Protein AF-A0A3C1FV96-F1 (afdb_monomer)

Solvent-accessible surface area (backbone atoms only — not comparable to full-atom values): 21318 Å² total; per-residue (Å²): 116,29,39,82,74,49,72,44,76,37,96,85,83,39,36,34,38,35,31,31,34,53,85,66,51,49,36,37,42,39,44,54,96,55,31,41,39,32,34,44,64,86,67,92,83,63,83,47,64,64,42,74,44,63,52,54,68,60,48,49,55,48,20,53,50,37,38,70,73,44,73,74,76,80,59,66,88,84,58,72,50,62,52,61,40,19,50,49,31,49,49,46,74,25,62,46,73,65,50,45,40,52,52,53,50,48,52,50,54,50,58,67,63,42,80,80,54,65,75,67,60,55,53,55,53,49,51,51,52,48,52,52,62,73,65,54,74,79,76,75,89,66,91,80,90,79,86,87,80,90,76,74,81,79,62,70,67,62,58,61,55,54,54,56,52,52,53,54,51,52,52,51,53,52,51,51,51,51,51,52,51,50,50,52,51,52,56,57,51,57,62,65,71,76,76,76,89,81,90,82,83,91,82,84,81,86,83,81,85,87,79,88,83,84,90,86,79,92,79,84,82,82,88,87,84,85,91,80,89,85,83,88,88,81,91,84,90,82,88,86,89,80,88,86,84,93,74,89,77,76,91,70,87,78,81,75,91,67,96,62,61,34,25,26,36,31,59,51,73,28,79,46,62,69,60,23,50,52,53,25,51,54,40,38,75,75,71,41,64,43,42,72,46,71,52,61,92,85,55,98,62,68,40,24,30,23,31,36,58,79,24,80,42,69,70,58,40,50,53,52,42,54,54,46,28,71,72,69,72,45,72,67,43,84,38,74,45,75,79,79,127

Structure (mmCIF, N/CA/C/O backbone):
data_AF-A0A3C1FV96-F1
#
_entry.id   AF-A0A3C1FV96-F1
#
loop_
_atom_site.group_PDB
_atom_site.id
_atom_site.type_symbol
_atom_site.label_atom_id
_atom_site.label_alt_id
_atom_site.label_comp_id
_atom_site.label_asym_id
_atom_site.label_entity_id
_atom_site.label_seq_id
_atom_site.pdbx_PDB_ins_code
_atom_site.Cartn_x
_atom_site.Cartn_y
_atom_site.Cartn_z
_atom_site.occupancy
_atom_site.B_iso_or_equiv
_atom_site.auth_seq_id
_atom_site.auth_comp_id
_atom_site.auth_asym_id
_atom_site.auth_atom_id
_atom_site.pdbx_PDB_model_num
ATOM 1 N N . MET A 1 1 ? 3.580 -11.308 -20.851 1.00 84.62 1 MET A N 1
ATOM 2 C CA . MET A 1 1 ? 4.545 -11.039 -19.771 1.00 84.62 1 MET A CA 1
ATOM 3 C C . MET A 1 1 ? 4.498 -9.562 -19.440 1.00 84.62 1 MET A C 1
ATOM 5 O O . MET A 1 1 ? 4.472 -8.740 -20.360 1.00 84.62 1 MET A O 1
ATOM 9 N N . SER A 1 2 ? 4.446 -9.248 -18.145 1.00 95.12 2 SER A N 1
ATOM 10 C CA . SER A 1 2 ? 4.412 -7.881 -17.644 1.00 95.12 2 SER A CA 1
ATOM 11 C C . SER A 1 2 ? 5.650 -7.132 -18.138 1.00 95.12 2 SER A C 1
ATOM 13 O O . SER A 1 2 ? 6.756 -7.665 -18.132 1.00 95.12 2 SER A O 1
ATOM 15 N N . LYS A 1 3 ? 5.470 -5.900 -18.618 1.00 97.38 3 LYS A N 1
ATOM 16 C CA . LYS A 1 3 ? 6.534 -5.117 -19.259 1.00 97.38 3 LYS A CA 1
ATOM 17 C C . LYS A 1 3 ? 6.698 -3.763 -18.594 1.00 97.38 3 LYS A C 1
ATOM 19 O O . LYS A 1 3 ? 5.730 -3.015 -18.438 1.00 97.38 3 LYS A O 1
ATOM 24 N N . LEU A 1 4 ? 7.935 -3.406 -18.260 1.00 97.50 4 LEU A N 1
ATOM 25 C CA . LEU A 1 4 ? 8.262 -2.062 -17.802 1.00 97.50 4 LEU A CA 1
ATOM 26 C C . LEU A 1 4 ? 8.062 -1.068 -18.956 1.00 97.50 4 LEU A C 1
ATOM 28 O O . LEU A 1 4 ? 8.648 -1.211 -20.025 1.00 97.50 4 LEU A O 1
ATOM 32 N N . ILE A 1 5 ? 7.211 -0.063 -18.746 1.00 97.12 5 ILE A N 1
ATOM 33 C CA . ILE A 1 5 ? 6.917 0.977 -19.743 1.00 97.12 5 ILE A CA 1
ATOM 34 C C . ILE A 1 5 ? 7.858 2.162 -19.573 1.00 97.12 5 ILE A C 1
ATOM 36 O O . ILE A 1 5 ? 8.368 2.702 -20.548 1.00 97.12 5 ILE A O 1
ATOM 40 N N . LYS A 1 6 ? 8.035 2.611 -18.330 1.00 97.06 6 LYS A N 1
ATOM 41 C CA . LYS A 1 6 ? 8.925 3.720 -17.982 1.00 97.06 6 LYS A CA 1
ATOM 42 C C . LYS A 1 6 ? 9.214 3.718 -16.496 1.00 97.06 6 LYS A C 1
ATOM 44 O O . LYS A 1 6 ? 8.370 3.303 -15.699 1.00 97.06 6 LYS A O 1
ATOM 49 N N . PHE A 1 7 ? 10.343 4.290 -16.123 1.00 97.75 7 PHE A N 1
ATOM 50 C CA . PHE A 1 7 ? 10.679 4.557 -14.737 1.00 97.75 7 PHE A CA 1
ATOM 51 C C . PHE A 1 7 ? 11.287 5.955 -14.600 1.00 97.75 7 PHE A C 1
ATOM 53 O O . PHE A 1 7 ? 11.603 6.622 -15.583 1.00 97.75 7 PHE A O 1
ATOM 60 N N . LEU A 1 8 ? 11.344 6.432 -13.368 1.00 96.81 8 LEU A N 1
ATOM 61 C CA . LEU A 1 8 ? 12.068 7.619 -12.955 1.00 96.81 8 LEU A CA 1
ATOM 62 C C . LEU A 1 8 ? 12.761 7.230 -11.662 1.00 96.81 8 LEU A C 1
ATOM 64 O O . LEU A 1 8 ? 12.085 6.850 -10.706 1.00 96.81 8 LEU A O 1
ATOM 68 N N . ASP A 1 9 ? 14.078 7.312 -11.663 1.00 95.56 9 ASP A N 1
ATOM 69 C CA . ASP A 1 9 ? 14.908 6.960 -10.527 1.00 95.56 9 ASP A CA 1
ATOM 70 C C . ASP A 1 9 ? 15.891 8.097 -10.271 1.00 95.56 9 ASP A C 1
ATOM 72 O O . ASP A 1 9 ? 16.996 8.135 -10.798 1.00 95.56 9 ASP A O 1
ATOM 76 N N . ASP A 1 10 ? 15.406 9.111 -9.563 1.00 93.19 10 ASP A N 1
ATOM 77 C CA . ASP A 1 10 ? 16.119 10.365 -9.366 1.00 93.19 10 ASP A CA 1
ATOM 78 C C . ASP A 1 10 ? 15.971 10.771 -7.899 1.00 93.19 10 ASP A C 1
ATOM 80 O O . ASP A 1 10 ? 14.862 10.889 -7.372 1.00 93.19 10 ASP A O 1
ATOM 84 N N . THR A 1 11 ? 17.096 11.004 -7.227 1.00 88.38 11 THR A N 1
ATOM 85 C CA . THR A 1 11 ? 17.130 11.352 -5.798 1.00 88.38 11 THR A CA 1
ATOM 86 C C . THR A 1 11 ? 16.428 12.679 -5.484 1.00 88.38 11 THR A C 1
ATOM 88 O O . THR A 1 11 ? 15.958 12.882 -4.362 1.00 88.38 11 THR A O 1
ATOM 91 N N . ARG A 1 12 ? 16.304 13.582 -6.466 1.00 87.62 12 ARG A N 1
ATOM 92 C CA . ARG A 1 12 ? 15.611 14.874 -6.350 1.00 87.62 12 ARG A CA 1
ATOM 93 C C . ARG A 1 12 ? 14.146 14.779 -6.767 1.00 87.62 12 ARG A C 1
ATOM 95 O O . ARG A 1 12 ? 13.291 15.359 -6.101 1.00 87.62 12 ARG A O 1
ATOM 102 N N . LYS A 1 13 ? 13.842 14.072 -7.863 1.00 87.00 13 LYS A N 1
ATOM 103 C CA . LYS A 1 13 ? 12.478 13.990 -8.436 1.00 87.00 13 LYS A CA 1
ATOM 104 C C . LYS A 1 13 ? 11.648 12.815 -7.903 1.00 87.00 13 LYS A C 1
ATOM 106 O O . LYS A 1 13 ? 10.450 12.738 -8.188 1.00 87.00 13 LYS A O 1
ATOM 111 N N . GLY A 1 14 ? 12.259 11.939 -7.111 1.00 91.25 14 GLY A N 1
ATOM 112 C CA . GLY A 1 14 ? 11.647 10.754 -6.525 1.00 91.25 14 GLY A CA 1
ATOM 113 C C . GLY A 1 14 ? 11.728 9.525 -7.428 1.00 91.25 14 GLY A C 1
ATOM 114 O O . GLY A 1 14 ? 12.213 9.571 -8.558 1.00 91.25 14 GLY A O 1
ATOM 115 N N . HIS A 1 15 ? 11.201 8.418 -6.913 1.00 96.38 15 HIS A N 1
ATOM 116 C CA . HIS A 1 15 ? 11.356 7.096 -7.508 1.00 96.38 15 HIS A CA 1
ATOM 117 C C . HIS A 1 15 ? 9.986 6.543 -7.920 1.00 96.38 15 HIS A C 1
ATOM 119 O O . HIS A 1 15 ? 9.064 6.444 -7.104 1.00 96.38 15 HIS A O 1
ATOM 125 N N . ARG A 1 16 ? 9.808 6.190 -9.194 1.00 96.69 16 ARG A N 1
ATOM 126 C CA . ARG A 1 16 ? 8.568 5.577 -9.691 1.00 96.69 16 ARG A CA 1
ATOM 127 C C . ARG A 1 16 ? 8.805 4.669 -10.885 1.00 96.69 16 ARG A C 1
ATOM 129 O O . ARG A 1 16 ? 9.630 4.967 -11.738 1.00 96.69 16 ARG A O 1
ATOM 136 N N . ALA A 1 17 ? 7.977 3.644 -11.016 1.00 97.75 17 ALA A N 1
ATOM 137 C CA . ALA A 1 17 ? 7.917 2.780 -12.187 1.00 97.75 17 ALA A CA 1
ATOM 138 C C . ALA A 1 17 ? 6.473 2.665 -12.688 1.00 97.75 17 ALA A C 1
ATOM 140 O O . ALA A 1 17 ? 5.512 2.748 -11.923 1.00 97.75 17 ALA A O 1
ATOM 141 N N . THR A 1 18 ? 6.313 2.533 -14.001 1.00 97.12 18 THR A N 1
ATOM 142 C CA . THR A 1 18 ? 5.046 2.210 -14.661 1.00 97.12 18 THR A CA 1
ATOM 143 C C . THR A 1 18 ? 5.236 0.916 -15.429 1.00 97.12 18 THR A C 1
ATOM 145 O O . THR A 1 18 ? 6.064 0.855 -16.335 1.00 97.12 18 THR A O 1
ATOM 148 N N . ILE A 1 19 ? 4.452 -0.092 -15.081 1.00 97.25 19 ILE A N 1
ATOM 149 C CA . ILE A 1 19 ? 4.493 -1.434 -15.656 1.00 97.25 19 ILE A CA 1
ATOM 150 C C . ILE A 1 19 ? 3.154 -1.676 -16.350 1.00 97.25 19 ILE A C 1
ATOM 152 O O . ILE A 1 19 ? 2.112 -1.237 -15.868 1.00 97.25 19 ILE A O 1
ATOM 156 N N . ARG A 1 20 ? 3.168 -2.335 -17.504 1.00 96.62 20 ARG A N 1
ATOM 157 C CA . ARG A 1 20 ? 1.970 -2.867 -18.153 1.00 96.62 20 ARG A CA 1
ATOM 158 C C . ARG A 1 20 ? 1.882 -4.346 -17.809 1.00 96.62 20 ARG A C 1
ATOM 160 O O . ARG A 1 20 ? 2.802 -5.084 -18.141 1.00 96.62 20 ARG A O 1
ATOM 167 N N . MET A 1 21 ? 0.810 -4.737 -17.132 1.00 95.19 21 MET A N 1
ATOM 168 C CA . MET A 1 21 ? 0.536 -6.127 -16.768 1.00 95.19 21 MET A CA 1
ATOM 169 C C . MET A 1 21 ? 0.147 -6.954 -18.005 1.00 95.19 21 MET A C 1
ATOM 171 O O . MET A 1 21 ? -0.153 -6.389 -19.061 1.00 95.19 21 MET A O 1
ATOM 175 N N . ASP A 1 22 ? 0.088 -8.280 -17.867 1.00 93.31 22 ASP A N 1
ATOM 176 C CA . ASP A 1 22 ? -0.286 -9.208 -18.951 1.00 93.31 22 ASP A CA 1
ATOM 177 C C . ASP A 1 22 ? -1.650 -8.921 -19.574 1.00 93.31 22 ASP A C 1
ATOM 179 O O . ASP A 1 22 ? -1.824 -9.027 -20.785 1.00 93.31 22 ASP A O 1
ATOM 183 N N . ASN A 1 23 ? -2.611 -8.498 -18.756 1.00 90.06 23 ASN A N 1
ATOM 184 C CA . ASN A 1 23 ? -3.951 -8.129 -19.203 1.00 90.06 23 ASN A CA 1
ATOM 185 C C . ASN A 1 23 ? -4.020 -6.726 -19.848 1.00 90.06 23 ASN A C 1
ATOM 187 O O . ASN A 1 23 ? -5.110 -6.222 -20.105 1.00 90.06 23 ASN A O 1
ATOM 191 N N . GLY A 1 24 ? -2.878 -6.064 -20.060 1.00 92.38 24 GLY A N 1
ATOM 192 C CA . GLY A 1 24 ? -2.784 -4.710 -20.602 1.00 92.38 24 GLY A CA 1
ATOM 193 C C . GLY A 1 24 ? -3.013 -3.593 -19.578 1.00 92.38 24 GLY A C 1
ATOM 194 O O . GLY A 1 24 ? -2.747 -2.426 -19.893 1.00 92.38 24 GLY A O 1
ATOM 195 N N . ASP A 1 25 ? -3.440 -3.917 -18.353 1.00 91.50 25 ASP A N 1
ATOM 196 C CA . ASP A 1 25 ? -3.695 -2.911 -17.328 1.00 91.50 25 ASP A CA 1
ATOM 197 C C . ASP A 1 25 ? -2.380 -2.283 -16.833 1.00 91.50 25 ASP A C 1
ATOM 199 O O . ASP A 1 25 ? -1.378 -2.970 -16.615 1.00 91.50 25 ASP A O 1
ATOM 203 N N . PRO A 1 26 ? -2.360 -0.965 -16.594 1.00 93.69 26 PRO A N 1
ATOM 204 C CA . PRO A 1 26 ? -1.194 -0.304 -16.036 1.00 93.69 26 PRO A CA 1
ATOM 205 C C . PRO A 1 26 ? -1.108 -0.472 -14.509 1.00 93.69 26 PRO A C 1
ATOM 207 O O . PRO A 1 26 ? -2.094 -0.315 -13.779 1.00 93.69 26 PRO A O 1
ATOM 210 N N . CYS A 1 27 ? 0.110 -0.712 -14.034 1.00 95.31 27 CYS A N 1
ATOM 211 C CA . CYS A 1 27 ? 0.520 -0.767 -12.638 1.00 95.31 27 CYS A CA 1
ATOM 212 C C . CYS A 1 27 ? 1.541 0.344 -12.364 1.00 95.31 27 CYS A C 1
ATOM 214 O O . CYS A 1 27 ? 2.519 0.493 -13.101 1.00 95.31 27 CYS A O 1
ATOM 216 N N . TRP A 1 28 ? 1.331 1.136 -11.313 1.00 95.44 28 TRP A N 1
ATOM 217 C CA . TRP A 1 28 ? 2.299 2.150 -10.882 1.00 95.44 28 TRP A CA 1
ATOM 218 C C . TRP A 1 28 ? 2.900 1.772 -9.553 1.00 95.44 28 TRP A C 1
ATOM 220 O O . TRP A 1 28 ? 2.163 1.517 -8.604 1.00 95.44 28 TRP A O 1
ATOM 230 N N . ILE A 1 29 ? 4.219 1.871 -9.478 1.00 97.00 29 ILE A N 1
ATOM 231 C CA . ILE A 1 29 ? 4.988 1.788 -8.244 1.00 97.00 29 ILE A CA 1
ATOM 232 C C . ILE A 1 29 ? 5.511 3.190 -7.964 1.00 97.00 29 ILE A C 1
ATOM 234 O O . ILE A 1 29 ? 6.099 3.827 -8.839 1.00 97.00 29 ILE A O 1
ATOM 238 N N . LEU A 1 30 ? 5.266 3.693 -6.761 1.00 96.00 30 LEU A N 1
ATOM 239 C CA . LEU A 1 30 ? 5.760 4.984 -6.303 1.00 96.00 30 LEU A CA 1
ATOM 240 C C . LEU A 1 30 ? 6.467 4.786 -4.970 1.00 96.00 30 LEU A C 1
ATOM 242 O O . LEU A 1 30 ? 5.823 4.401 -3.996 1.00 96.00 30 LEU A O 1
ATOM 246 N N . VAL A 1 31 ? 7.759 5.095 -4.939 1.00 96.19 31 VAL A N 1
ATOM 247 C CA . VAL A 1 31 ? 8.578 5.103 -3.730 1.00 96.19 31 VAL A CA 1
ATOM 248 C C . VAL A 1 31 ? 8.852 6.563 -3.378 1.00 96.19 31 VAL A C 1
ATOM 250 O O . VAL A 1 31 ? 9.483 7.315 -4.122 1.00 96.19 31 VAL A O 1
ATOM 253 N N . SER A 1 32 ? 8.297 6.982 -2.251 1.00 92.12 32 SER A N 1
ATOM 254 C CA . SER A 1 32 ? 8.504 8.301 -1.659 1.00 92.12 32 SER A CA 1
ATOM 255 C C . SER A 1 32 ? 9.462 8.197 -0.474 1.00 92.12 32 SER A C 1
ATOM 257 O O . SER A 1 32 ? 9.816 7.101 -0.048 1.00 92.12 32 SER A O 1
ATOM 259 N N . ARG A 1 33 ? 9.840 9.341 0.105 1.00 89.94 33 ARG A N 1
ATOM 260 C CA . ARG A 1 33 ? 10.694 9.372 1.304 1.00 89.94 33 ARG A CA 1
ATOM 261 C C . ARG A 1 33 ? 10.069 8.678 2.513 1.00 89.94 33 ARG A C 1
ATOM 263 O O . ARG A 1 33 ? 10.802 8.246 3.384 1.00 89.94 33 ARG A O 1
ATOM 270 N N . THR A 1 34 ? 8.741 8.611 2.580 1.00 89.75 34 THR A N 1
ATOM 271 C CA . THR A 1 34 ? 8.006 8.142 3.764 1.00 89.75 34 THR A CA 1
ATOM 272 C C . THR A 1 34 ? 7.122 6.938 3.494 1.00 89.75 34 THR A C 1
ATOM 274 O O . THR A 1 34 ? 6.464 6.459 4.402 1.00 89.75 34 THR A O 1
ATOM 277 N N . SER A 1 35 ? 7.012 6.479 2.251 1.00 93.25 35 SER A N 1
ATOM 278 C CA . SER A 1 35 ? 6.100 5.387 1.916 1.00 93.25 35 SER A CA 1
ATOM 279 C C . SER A 1 35 ? 6.369 4.817 0.538 1.00 93.25 35 SER A C 1
ATOM 281 O O . SER A 1 35 ? 6.834 5.524 -0.363 1.00 93.25 35 SER A O 1
ATOM 283 N N . ILE A 1 36 ? 5.973 3.567 0.353 1.00 96.00 36 ILE A N 1
ATOM 284 C CA . ILE A 1 36 ? 5.797 2.954 -0.956 1.00 96.00 36 ILE A CA 1
ATOM 285 C C . ILE A 1 36 ? 4.306 2.758 -1.225 1.00 96.00 36 ILE A C 1
ATOM 287 O O . ILE A 1 36 ? 3.531 2.411 -0.336 1.00 96.00 36 ILE A O 1
ATOM 291 N N . SER A 1 37 ? 3.882 2.976 -2.468 1.00 95.62 37 SER A N 1
ATOM 292 C CA . SER A 1 37 ? 2.526 2.639 -2.891 1.00 95.62 37 SER A CA 1
ATOM 293 C C . SER A 1 37 ? 2.511 2.014 -4.273 1.00 95.62 37 SER A C 1
ATOM 295 O O . SER A 1 37 ? 3.206 2.476 -5.180 1.00 95.62 37 SER A O 1
ATOM 297 N N . ILE A 1 38 ? 1.663 1.003 -4.431 1.00 96.06 38 ILE A N 1
ATOM 298 C CA . ILE A 1 38 ? 1.405 0.323 -5.694 1.00 96.06 38 ILE A CA 1
ATOM 299 C C . ILE A 1 38 ? -0.078 0.469 -6.018 1.00 96.06 38 ILE A C 1
ATOM 301 O O . ILE A 1 38 ? -0.948 0.259 -5.168 1.00 96.06 38 ILE A O 1
ATOM 305 N N . LYS A 1 39 ? -0.383 0.919 -7.235 1.00 94.62 39 LYS A N 1
ATOM 306 C CA . LYS A 1 39 ? -1.735 1.340 -7.630 1.00 94.62 39 LYS A CA 1
ATOM 307 C C . LYS A 1 39 ? -2.144 0.760 -8.979 1.00 94.62 39 LYS A C 1
ATOM 309 O O . LYS A 1 39 ? -1.320 0.694 -9.893 1.00 94.62 39 LYS A O 1
ATOM 314 N N . LYS A 1 40 ? -3.442 0.458 -9.112 1.00 91.31 40 LYS A N 1
ATOM 315 C CA . LYS A 1 40 ? -4.114 0.192 -10.391 1.00 91.31 40 LYS A CA 1
ATOM 316 C C . LYS A 1 40 ? -4.693 1.490 -10.968 1.00 91.31 40 LYS A C 1
ATOM 318 O O . LYS A 1 40 ? -5.348 2.237 -10.254 1.00 91.31 40 LYS A O 1
ATOM 323 N N . SER A 1 41 ? -4.491 1.698 -12.268 1.00 76.38 41 SER A N 1
ATOM 324 C CA . SER A 1 41 ? -4.943 2.827 -13.116 1.00 76.38 41 SER A CA 1
ATOM 325 C C . SER A 1 41 ? -4.670 4.278 -12.631 1.00 76.38 41 SER A C 1
ATOM 327 O O . SER A 1 41 ? -4.621 4.593 -11.446 1.00 76.38 41 SER A O 1
ATOM 329 N N . LYS A 1 42 ? -4.523 5.216 -13.582 1.00 54.69 42 LYS A N 1
ATOM 330 C CA . LYS A 1 42 ? -4.494 6.678 -13.340 1.00 54.69 42 LYS A CA 1
ATOM 331 C C . LYS A 1 42 ? -5.899 7.291 -13.468 1.00 54.69 42 LYS A C 1
ATOM 333 O O . LYS A 1 42 ? -6.077 8.471 -13.167 1.00 54.69 42 LYS A O 1
ATOM 338 N N . VAL A 1 43 ? -6.887 6.517 -13.935 1.00 51.91 43 VAL A N 1
ATOM 339 C CA . VAL A 1 43 ? -8.228 7.023 -14.258 1.00 51.91 43 VAL A CA 1
ATOM 340 C C . VAL A 1 43 ? -8.978 7.436 -12.985 1.00 51.91 43 VAL A C 1
ATOM 342 O O . VAL A 1 43 ? -8.996 6.755 -11.963 1.00 51.91 43 VAL A O 1
ATOM 345 N N . ARG A 1 44 ? -9.546 8.637 -13.059 1.00 45.97 44 ARG A N 1
ATOM 346 C CA . ARG A 1 44 ? -9.611 9.655 -12.005 1.00 45.97 44 ARG A CA 1
ATOM 347 C C . ARG A 1 44 ? -10.759 9.505 -10.992 1.00 45.97 44 ARG A C 1
ATOM 349 O O . ARG A 1 44 ? -11.073 10.494 -10.343 1.00 45.97 44 ARG A O 1
ATOM 356 N N . LEU A 1 45 ? -11.373 8.329 -10.820 1.00 48.12 45 LEU A N 1
ATOM 357 C CA . LEU A 1 45 ? -12.511 8.187 -9.886 1.00 48.12 45 LEU A CA 1
ATOM 358 C C . LEU A 1 45 ? -12.390 7.111 -8.802 1.00 48.12 45 LEU A C 1
ATOM 360 O O . LEU A 1 45 ? -12.995 7.289 -7.752 1.00 48.12 45 LEU A O 1
ATOM 364 N N . PHE A 1 46 ? -11.561 6.074 -8.948 1.00 47.31 46 PHE A N 1
ATOM 365 C CA . PHE A 1 46 ? -11.394 5.077 -7.882 1.00 47.31 46 PHE A CA 1
ATOM 366 C C . PHE A 1 46 ? -9.938 4.610 -7.801 1.00 47.31 46 PHE A C 1
ATOM 368 O O . PHE A 1 46 ? -9.513 3.706 -8.516 1.00 47.31 46 PHE A O 1
ATOM 375 N N . LYS A 1 47 ? -9.155 5.256 -6.920 1.00 54.19 47 LYS A N 1
ATOM 376 C CA . LYS A 1 47 ? -7.785 4.851 -6.558 1.00 54.19 47 LYS A CA 1
ATOM 377 C C . LYS A 1 47 ? -7.828 3.496 -5.845 1.00 54.19 47 LYS A C 1
ATOM 379 O O . LYS A 1 47 ? -7.815 3.448 -4.616 1.00 54.19 47 LYS A O 1
ATOM 384 N N . SER A 1 48 ? -7.839 2.399 -6.590 1.00 78.38 48 SER A N 1
ATOM 385 C CA . SER A 1 48 ? -7.579 1.075 -6.024 1.00 78.38 48 SER A CA 1
ATOM 386 C C . SER A 1 48 ? -6.078 0.982 -5.736 1.00 78.38 48 SER A C 1
ATOM 388 O O . SER A 1 48 ? -5.267 0.623 -6.594 1.00 78.38 48 SER A O 1
ATOM 390 N N . LYS A 1 49 ? -5.685 1.408 -4.527 1.00 91.00 49 LYS A N 1
ATOM 391 C CA . LYS A 1 49 ? -4.361 1.088 -3.988 1.00 91.00 49 LYS A CA 1
ATOM 392 C C . LYS A 1 49 ? -4.323 -0.424 -3.822 1.00 91.00 49 LYS A C 1
ATOM 394 O O . LYS A 1 49 ? -5.159 -0.978 -3.119 1.00 91.00 49 LYS A O 1
ATOM 399 N N . LEU A 1 50 ? -3.392 -1.064 -4.511 1.00 92.38 50 LEU A N 1
ATOM 400 C CA . LEU A 1 50 ? -3.160 -2.497 -4.372 1.00 92.38 50 LEU A CA 1
ATOM 401 C C . LEU A 1 50 ? -2.363 -2.761 -3.103 1.00 92.38 50 LEU A C 1
ATOM 403 O O . LEU A 1 50 ? -2.584 -3.750 -2.421 1.00 92.38 50 LEU A O 1
ATOM 407 N N . TYR A 1 51 ? -1.449 -1.844 -2.798 1.00 94.94 51 TYR A N 1
ATOM 408 C CA . TYR A 1 51 ? -0.544 -1.973 -1.681 1.00 94.94 51 TYR A CA 1
ATOM 409 C C . TYR A 1 51 ? -0.012 -0.595 -1.263 1.00 94.94 51 TYR A C 1
ATOM 411 O O . TYR A 1 51 ? 0.239 0.271 -2.109 1.00 94.94 51 TYR A O 1
ATOM 419 N N . GLU A 1 52 ? 0.128 -0.369 0.039 1.00 95.25 52 GLU A N 1
ATOM 420 C CA . GLU A 1 52 ? 0.711 0.845 0.607 1.00 95.25 52 GLU A CA 1
ATOM 421 C C . GLU A 1 52 ? 1.365 0.516 1.945 1.00 95.25 52 GLU A C 1
ATOM 423 O O . GLU A 1 52 ? 0.710 -0.019 2.834 1.00 95.25 52 GLU A O 1
ATOM 428 N N . GLU A 1 53 ? 2.631 0.893 2.092 1.00 95.56 53 GLU A N 1
ATOM 429 C CA . GLU A 1 53 ? 3.333 0.850 3.371 1.00 95.56 53 GLU A CA 1
ATOM 430 C C . GLU A 1 53 ? 3.951 2.214 3.654 1.00 95.56 53 GLU A C 1
ATOM 432 O O . GLU A 1 53 ? 4.552 2.836 2.778 1.00 95.56 53 GLU A O 1
ATOM 437 N N . LYS A 1 54 ? 3.765 2.676 4.890 1.00 94.75 54 LYS A N 1
ATOM 438 C CA . LYS A 1 54 ? 4.249 3.960 5.407 1.00 94.75 54 LYS A CA 1
ATOM 439 C C . LYS A 1 54 ? 5.494 3.799 6.279 1.00 94.75 54 LYS A C 1
ATOM 441 O O . LYS A 1 54 ? 6.166 4.775 6.584 1.00 94.75 54 LYS A O 1
ATOM 446 N N . ASP A 1 55 ? 5.796 2.583 6.708 1.00 93.75 55 ASP A N 1
ATOM 447 C CA . ASP A 1 55 ? 7.015 2.274 7.435 1.00 93.75 55 ASP A CA 1
ATOM 448 C C . ASP A 1 55 ? 8.173 2.016 6.456 1.00 93.75 55 ASP A C 1
ATOM 450 O O . ASP A 1 55 ? 8.199 1.030 5.708 1.00 93.75 55 ASP A O 1
ATOM 454 N N . ILE A 1 56 ? 9.146 2.928 6.460 1.00 91.94 56 ILE A N 1
ATOM 455 C CA . ILE A 1 56 ? 10.332 2.875 5.597 1.00 91.94 56 ILE A CA 1
ATOM 456 C C . ILE A 1 56 ? 11.185 1.645 5.923 1.00 91.94 56 ILE A C 1
ATOM 458 O O . ILE A 1 56 ? 11.711 1.010 5.010 1.00 91.94 56 ILE A O 1
ATOM 462 N N . TYR A 1 57 ? 11.297 1.275 7.202 1.00 91.81 57 TYR A N 1
ATOM 463 C CA . TYR A 1 57 ? 12.115 0.141 7.625 1.00 91.81 57 TYR A CA 1
ATOM 464 C C . TYR A 1 57 ? 11.512 -1.172 7.129 1.00 91.81 57 TYR A C 1
ATOM 466 O O . TYR A 1 57 ? 12.201 -1.984 6.508 1.00 91.81 57 TYR A O 1
ATOM 474 N N . LYS A 1 58 ? 10.196 -1.347 7.304 1.00 93.62 58 LYS A N 1
ATOM 475 C CA . LYS A 1 58 ? 9.501 -2.517 6.749 1.00 93.62 58 LYS A CA 1
ATOM 476 C C . LYS A 1 58 ? 9.599 -2.566 5.232 1.00 93.62 58 LYS A C 1
ATOM 478 O O . LYS A 1 58 ? 9.802 -3.636 4.674 1.00 93.62 58 LYS A O 1
ATOM 483 N N . THR A 1 59 ? 9.498 -1.412 4.575 1.00 94.88 59 THR A N 1
ATOM 484 C CA . THR A 1 59 ? 9.641 -1.308 3.119 1.00 94.88 59 THR A CA 1
ATOM 485 C C . THR A 1 59 ? 11.027 -1.751 2.655 1.00 94.88 59 THR A C 1
ATOM 487 O O . THR A 1 59 ? 11.130 -2.512 1.696 1.00 94.88 59 THR A O 1
ATOM 490 N N . ALA A 1 60 ? 12.090 -1.317 3.336 1.00 94.75 60 ALA A N 1
ATOM 491 C CA . ALA A 1 60 ? 13.456 -1.724 3.023 1.00 94.75 60 ALA A CA 1
ATOM 492 C C . ALA A 1 60 ? 13.653 -3.235 3.221 1.00 94.75 60 ALA A C 1
ATOM 494 O O . ALA A 1 60 ? 14.157 -3.909 2.325 1.00 94.75 60 ALA A O 1
ATOM 495 N N . LYS A 1 61 ? 13.167 -3.789 4.339 1.00 94.69 61 LYS A N 1
ATOM 496 C CA . LYS A 1 61 ? 13.248 -5.231 4.622 1.00 94.69 61 LYS A CA 1
ATOM 497 C C . LYS A 1 61 ? 12.433 -6.067 3.628 1.00 94.69 61 LYS A C 1
ATOM 499 O O . LYS A 1 61 ? 12.877 -7.123 3.181 1.00 94.69 61 LYS A O 1
ATOM 504 N N . ALA A 1 62 ? 11.262 -5.575 3.222 1.00 95.38 62 ALA A N 1
ATOM 505 C CA . ALA A 1 62 ? 10.460 -6.185 2.167 1.00 95.38 62 ALA A CA 1
ATOM 506 C C . ALA A 1 62 ? 11.181 -6.139 0.815 1.00 95.38 62 ALA A C 1
ATOM 508 O O . ALA A 1 62 ? 11.213 -7.149 0.123 1.00 95.38 62 ALA A O 1
ATOM 509 N N . ALA A 1 63 ? 11.811 -5.018 0.455 1.00 96.56 63 ALA A N 1
ATOM 510 C CA . ALA A 1 63 ? 12.604 -4.919 -0.770 1.00 96.56 63 ALA A CA 1
ATOM 511 C C . ALA A 1 63 ? 13.787 -5.898 -0.776 1.00 96.56 63 ALA A C 1
ATOM 513 O O . ALA A 1 63 ? 14.061 -6.517 -1.802 1.00 96.56 63 ALA A O 1
ATOM 514 N N . GLU A 1 64 ? 14.477 -6.064 0.351 1.00 95.12 64 GLU A N 1
ATOM 515 C CA . GLU A 1 64 ? 15.554 -7.045 0.485 1.00 95.12 64 GLU A CA 1
ATOM 516 C C . GLU A 1 64 ? 15.031 -8.476 0.325 1.00 95.12 64 GLU A C 1
ATOM 518 O O . GLU A 1 64 ? 15.581 -9.255 -0.449 1.00 95.12 64 GLU A O 1
ATOM 523 N N . THR A 1 65 ? 13.911 -8.790 0.975 1.00 94.25 65 THR A N 1
ATOM 524 C CA . THR A 1 65 ? 13.256 -10.099 0.862 1.00 94.25 65 THR A CA 1
ATOM 525 C C . THR A 1 65 ? 12.834 -10.385 -0.581 1.00 94.25 65 THR A C 1
ATOM 527 O O . THR A 1 65 ? 13.124 -11.449 -1.116 1.00 94.25 65 THR A O 1
ATOM 530 N N . LEU A 1 66 ? 12.208 -9.415 -1.254 1.00 96.12 66 LEU A N 1
ATOM 531 C CA . LEU A 1 66 ? 11.817 -9.527 -2.661 1.00 96.12 66 LEU A CA 1
ATOM 532 C C . LEU A 1 66 ? 13.029 -9.712 -3.582 1.00 96.12 66 LEU A C 1
ATOM 534 O O . LEU A 1 66 ? 12.954 -10.494 -4.523 1.00 96.12 66 LEU A O 1
ATOM 538 N N . ARG A 1 67 ? 14.154 -9.043 -3.299 1.00 95.75 67 ARG A N 1
ATOM 539 C CA . ARG A 1 67 ? 15.408 -9.219 -4.049 1.00 95.75 67 ARG A CA 1
ATOM 540 C C . ARG A 1 67 ? 15.934 -10.651 -3.958 1.00 95.75 67 ARG A C 1
ATOM 542 O O . ARG A 1 67 ? 16.473 -11.157 -4.931 1.00 95.75 67 ARG A O 1
ATOM 549 N N . LEU A 1 68 ? 15.801 -11.281 -2.792 1.00 93.69 68 LEU A N 1
ATOM 550 C CA . LEU A 1 68 ? 16.228 -12.665 -2.575 1.00 93.69 68 LEU A CA 1
ATOM 551 C C . LEU A 1 68 ? 15.262 -13.673 -3.208 1.00 93.69 68 LEU A C 1
ATOM 553 O O . LEU A 1 68 ? 15.702 -14.722 -3.665 1.00 93.69 68 LEU A O 1
ATOM 557 N N . LEU A 1 69 ? 13.964 -13.354 -3.255 1.00 93.00 69 LEU A N 1
ATOM 558 C CA . LEU A 1 69 ? 12.953 -14.204 -3.891 1.00 93.00 69 LEU A CA 1
ATOM 559 C C . LEU A 1 69 ? 13.038 -14.196 -5.420 1.00 93.00 69 LEU A C 1
ATOM 561 O O . LEU A 1 69 ? 12.773 -15.218 -6.044 1.00 93.00 69 LEU A O 1
ATOM 565 N N . TYR A 1 70 ? 13.417 -13.066 -6.016 1.00 95.06 70 TYR A N 1
ATOM 566 C CA . TYR A 1 70 ? 13.506 -12.898 -7.465 1.00 95.06 70 TYR A CA 1
ATOM 567 C C . TYR A 1 70 ? 14.946 -12.613 -7.885 1.00 95.06 70 TYR A C 1
ATOM 569 O O . TYR A 1 70 ? 15.329 -11.455 -8.070 1.00 95.06 70 TYR A O 1
ATOM 577 N N . LEU A 1 71 ? 15.729 -13.687 -8.025 1.00 94.12 71 LEU A N 1
ATOM 578 C CA . LEU A 1 71 ? 17.131 -13.625 -8.455 1.00 94.12 71 LEU A CA 1
ATOM 579 C C . LEU A 1 71 ? 17.274 -13.159 -9.909 1.00 94.12 71 LEU A C 1
ATOM 581 O O . LEU A 1 71 ? 18.214 -12.435 -10.228 1.00 94.12 71 LEU A O 1
ATOM 585 N N . ASP A 1 72 ? 16.321 -13.535 -10.763 1.00 95.94 72 ASP A N 1
ATOM 586 C CA . ASP A 1 72 ? 16.277 -13.091 -12.153 1.00 95.94 72 ASP A CA 1
ATOM 587 C C . ASP A 1 72 ? 15.861 -11.621 -12.213 1.00 95.94 72 ASP A C 1
ATOM 589 O O . ASP A 1 72 ? 14.715 -11.269 -11.904 1.00 95.94 72 ASP A O 1
ATOM 593 N N . ASP A 1 73 ? 16.801 -10.761 -12.603 1.00 96.31 73 ASP A N 1
ATOM 594 C CA . ASP A 1 73 ? 16.602 -9.319 -12.706 1.00 96.31 73 ASP A CA 1
ATOM 595 C C . ASP A 1 73 ? 16.016 -8.939 -14.073 1.00 96.31 73 ASP A C 1
ATOM 597 O O . ASP A 1 73 ? 16.705 -8.911 -15.092 1.00 96.31 73 ASP A O 1
ATOM 601 N N . LEU A 1 74 ? 14.719 -8.632 -14.090 1.00 97.06 74 LEU A N 1
ATOM 602 C CA . LEU A 1 74 ? 13.987 -8.144 -15.261 1.00 97.06 74 LEU A CA 1
ATOM 603 C C . LEU A 1 74 ? 14.016 -6.611 -15.376 1.00 97.06 74 LEU A C 1
ATOM 605 O O . LEU A 1 74 ? 13.352 -6.038 -16.247 1.00 97.06 74 LEU A O 1
ATOM 609 N N . THR A 1 75 ? 14.721 -5.924 -14.474 1.00 97.69 75 THR A N 1
ATOM 610 C CA . THR A 1 75 ? 14.784 -4.461 -14.450 1.00 97.69 75 THR A CA 1
ATOM 611 C C . THR A 1 75 ? 15.998 -3.927 -15.218 1.00 97.69 75 THR A C 1
ATOM 613 O O . THR A 1 75 ? 17.018 -4.601 -15.336 1.00 97.69 75 THR A O 1
ATOM 616 N N . PRO A 1 76 ? 15.905 -2.709 -15.778 1.00 97.44 76 PRO A N 1
ATOM 617 C CA . PRO A 1 76 ? 17.017 -2.084 -16.486 1.00 97.44 76 PRO A CA 1
ATOM 618 C C . PRO A 1 76 ? 18.179 -1.742 -15.538 1.00 97.44 76 PRO A C 1
ATOM 620 O O . PRO A 1 76 ? 17.959 -1.367 -14.382 1.00 97.44 76 PRO A O 1
ATOM 623 N N . ALA A 1 77 ? 19.415 -1.817 -16.040 1.00 96.50 77 ALA A N 1
ATOM 624 C CA . ALA A 1 77 ? 20.631 -1.556 -15.262 1.00 96.50 77 ALA A CA 1
ATOM 625 C C . ALA A 1 77 ? 20.715 -0.110 -14.740 1.00 96.50 77 ALA A C 1
ATOM 627 O O . ALA A 1 77 ? 21.370 0.157 -13.734 1.00 96.50 77 ALA A O 1
ATOM 628 N N . GLU A 1 78 ? 20.023 0.827 -15.390 1.00 97.06 78 GLU A N 1
ATOM 629 C CA . GLU A 1 78 ? 19.973 2.233 -15.000 1.00 97.06 78 GLU A CA 1
ATOM 630 C C . GLU A 1 78 ? 19.099 2.488 -13.755 1.00 97.06 78 GLU A C 1
ATOM 632 O O . GLU A 1 78 ? 19.144 3.585 -13.200 1.00 97.06 78 GLU A O 1
ATOM 637 N N . MET A 1 79 ? 18.312 1.506 -13.292 1.00 97.75 79 MET A N 1
ATOM 638 C CA . MET A 1 79 ? 17.528 1.604 -12.055 1.00 97.75 79 MET A CA 1
ATOM 639 C C . MET A 1 79 ? 18.424 1.348 -10.831 1.00 97.75 79 MET A C 1
ATOM 641 O O . MET A 1 79 ? 18.761 0.209 -10.517 1.00 97.75 79 MET A O 1
ATOM 645 N N . GLN A 1 80 ? 18.804 2.421 -10.136 1.00 96.25 80 GLN A N 1
ATOM 646 C CA . GLN A 1 80 ? 19.756 2.432 -9.020 1.00 96.25 80 GLN A CA 1
ATOM 647 C C . GLN A 1 80 ? 19.103 2.271 -7.643 1.00 96.25 80 GLN A C 1
ATOM 649 O O . GLN A 1 80 ? 19.726 1.758 -6.717 1.00 96.25 80 GLN A O 1
ATOM 654 N N . SER A 1 81 ? 17.861 2.726 -7.466 1.00 96.50 81 SER A N 1
ATOM 655 C CA . SER A 1 81 ? 17.160 2.656 -6.187 1.00 96.50 81 SER A CA 1
ATOM 656 C C . SER A 1 81 ? 16.866 1.197 -5.842 1.00 96.50 81 SER A C 1
ATOM 658 O O . SER A 1 81 ? 16.025 0.583 -6.503 1.00 96.50 81 SER A O 1
ATOM 660 N N . PRO A 1 82 ? 17.478 0.631 -4.784 1.00 96.56 82 PRO A N 1
ATOM 661 C CA . PRO A 1 82 ? 17.335 -0.790 -4.475 1.00 96.56 82 PRO A CA 1
ATOM 662 C C . PRO A 1 82 ? 15.886 -1.143 -4.135 1.00 96.56 82 PRO A C 1
ATOM 664 O O . PRO A 1 82 ? 15.380 -2.181 -4.548 1.00 96.56 82 PRO A O 1
ATOM 667 N N . VAL A 1 83 ? 15.180 -0.239 -3.449 1.00 97.00 83 VAL A N 1
ATOM 668 C CA . VAL A 1 83 ? 13.762 -0.419 -3.122 1.00 97.00 83 VAL A CA 1
ATOM 669 C C . VAL A 1 83 ? 12.916 -0.417 -4.390 1.00 97.00 83 VAL A C 1
ATOM 671 O O . VAL A 1 83 ? 12.130 -1.338 -4.600 1.00 97.00 83 VAL A O 1
ATOM 674 N N . LEU A 1 84 ? 13.073 0.586 -5.263 1.00 97.62 84 LEU A N 1
ATOM 675 C CA . LEU A 1 84 ? 12.301 0.626 -6.505 1.00 97.62 84 LEU A CA 1
ATOM 676 C C . LEU A 1 84 ? 12.600 -0.601 -7.372 1.00 97.62 84 LEU A C 1
ATOM 678 O O . LEU A 1 84 ? 11.666 -1.188 -7.918 1.00 97.62 84 LEU A O 1
ATOM 682 N N . LYS A 1 85 ? 13.873 -0.997 -7.453 1.00 98.06 85 LYS A N 1
ATOM 683 C CA . LYS A 1 85 ? 14.354 -2.128 -8.240 1.00 98.06 85 LYS A CA 1
ATOM 684 C C . LYS A 1 85 ? 13.735 -3.442 -7.786 1.00 98.06 85 LYS A C 1
ATOM 686 O O . LYS A 1 85 ? 13.065 -4.088 -8.585 1.00 98.06 85 LYS A O 1
ATOM 691 N N . SER A 1 86 ? 13.837 -3.782 -6.501 1.00 98.12 86 SER A N 1
ATOM 692 C CA . SER A 1 86 ? 13.268 -5.024 -5.965 1.00 98.12 86 SER A CA 1
ATOM 693 C C . SER A 1 86 ? 11.758 -5.121 -6.169 1.00 98.12 86 SER A C 1
ATOM 695 O O . SER A 1 86 ? 11.253 -6.152 -6.610 1.00 98.12 86 SER A O 1
ATOM 697 N N . PHE A 1 87 ? 11.022 -4.043 -5.881 1.00 98.00 87 PHE A N 1
ATOM 698 C CA . PHE A 1 87 ? 9.570 -4.032 -6.063 1.00 98.00 87 PHE A CA 1
ATOM 699 C C . PHE A 1 87 ? 9.175 -4.085 -7.543 1.00 98.00 87 PHE A C 1
ATOM 701 O O . PHE A 1 87 ? 8.211 -4.761 -7.893 1.00 98.00 87 PHE A O 1
ATOM 708 N N . THR A 1 88 ? 9.910 -3.400 -8.421 1.00 98.31 88 THR A N 1
ATOM 709 C CA . THR A 1 88 ? 9.673 -3.460 -9.870 1.00 98.31 88 THR A CA 1
ATOM 710 C C . THR A 1 88 ? 9.935 -4.865 -10.393 1.00 98.31 88 THR A C 1
ATOM 712 O O . THR A 1 88 ? 9.082 -5.394 -11.100 1.00 98.31 88 THR A O 1
ATOM 715 N N . ASN A 1 89 ? 11.052 -5.485 -10.003 1.00 98.25 89 ASN A N 1
ATOM 716 C CA . ASN A 1 89 ? 11.402 -6.836 -10.425 1.00 98.25 89 ASN A CA 1
ATOM 717 C C . ASN A 1 89 ? 10.319 -7.840 -10.014 1.00 98.25 89 ASN A C 1
ATOM 719 O O . ASN A 1 89 ? 9.756 -8.534 -10.854 1.00 98.25 89 ASN A O 1
ATOM 723 N N . ALA A 1 90 ? 9.927 -7.820 -8.739 1.00 97.75 90 ALA A N 1
ATOM 724 C CA . ALA A 1 90 ? 8.869 -8.677 -8.214 1.00 97.75 90 ALA A CA 1
ATOM 725 C C . ALA A 1 90 ? 7.535 -8.521 -8.968 1.00 97.75 90 ALA A C 1
ATOM 727 O O . ALA A 1 90 ? 6.865 -9.504 -9.277 1.00 97.75 90 ALA A O 1
ATOM 728 N N . VAL A 1 91 ? 7.149 -7.285 -9.308 1.00 97.44 91 VAL A N 1
ATOM 729 C CA . VAL A 1 91 ? 5.917 -7.026 -10.069 1.00 97.44 91 VAL A CA 1
ATOM 730 C C . VAL A 1 91 ? 6.026 -7.496 -11.522 1.00 97.44 91 VAL A C 1
ATOM 732 O O . VAL A 1 91 ? 5.025 -7.943 -12.077 1.00 97.44 91 VAL A O 1
ATOM 735 N N . LEU A 1 92 ? 7.208 -7.436 -12.143 1.00 97.62 92 LEU A N 1
ATOM 736 C CA . LEU A 1 92 ? 7.425 -7.961 -13.499 1.00 97.62 92 LEU A CA 1
ATOM 737 C C . LEU A 1 92 ? 7.271 -9.488 -13.568 1.00 97.62 92 LEU A C 1
ATOM 739 O O . LEU A 1 92 ? 6.833 -9.999 -14.596 1.00 97.62 92 LEU A O 1
ATOM 743 N N . HIS A 1 93 ? 7.542 -10.192 -12.467 1.00 97.06 93 HIS A N 1
ATOM 744 C CA . HIS A 1 93 ? 7.293 -11.632 -12.330 1.00 97.06 93 HIS A CA 1
ATOM 745 C C . HIS A 1 93 ? 5.820 -11.994 -12.069 1.00 97.06 93 HIS A C 1
ATOM 747 O O . HIS A 1 93 ? 5.442 -13.157 -12.194 1.00 97.06 93 HIS A O 1
ATOM 753 N N . CYS A 1 94 ? 4.966 -11.022 -11.734 1.00 95.81 94 CYS A N 1
ATOM 754 C CA . CYS A 1 94 ? 3.536 -11.247 -11.514 1.00 95.81 94 CYS A CA 1
ATOM 755 C C . CYS A 1 94 ? 2.740 -11.115 -12.822 1.00 95.81 94 CYS A C 1
ATOM 757 O O . CYS A 1 94 ? 2.936 -10.171 -13.595 1.00 95.81 94 CYS A O 1
ATOM 759 N N . ARG A 1 95 ? 1.766 -12.007 -13.037 1.00 93.62 95 ARG A N 1
ATOM 760 C CA . ARG A 1 95 ? 0.868 -11.980 -14.210 1.00 93.62 95 ARG A CA 1
ATOM 761 C C . ARG A 1 95 ? -0.376 -11.132 -13.972 1.00 93.62 95 ARG A C 1
ATOM 763 O O . ARG A 1 95 ? -0.923 -10.527 -14.894 1.00 93.62 95 ARG A O 1
ATOM 770 N N . SER A 1 96 ? -0.825 -11.058 -12.721 1.00 94.31 96 SER A N 1
ATOM 771 C CA . SER A 1 96 ? -2.069 -10.391 -12.336 1.00 94.31 96 SER A CA 1
ATOM 772 C C . SER A 1 96 ? -1.906 -9.492 -11.109 1.00 94.31 96 SER A C 1
ATOM 774 O O . SER A 1 96 ? -0.978 -9.627 -10.316 1.00 94.31 96 SER A O 1
ATOM 776 N N . PHE A 1 97 ? -2.848 -8.566 -10.907 1.00 94.31 97 PHE A N 1
ATOM 777 C CA . PHE A 1 97 ? -2.874 -7.755 -9.684 1.00 94.31 97 PHE A CA 1
ATOM 778 C C . PHE A 1 97 ? -3.140 -8.577 -8.422 1.00 94.31 97 PHE A C 1
ATOM 780 O O . PHE A 1 97 ? -2.667 -8.201 -7.354 1.00 94.31 97 PHE A O 1
ATOM 787 N N . ALA A 1 98 ? -3.891 -9.677 -8.534 1.00 92.06 98 ALA A N 1
ATOM 788 C CA . ALA A 1 98 ? -4.153 -10.567 -7.410 1.00 92.06 98 ALA A CA 1
ATOM 789 C C . ALA A 1 98 ? -2.850 -11.209 -6.915 1.00 92.06 98 ALA A C 1
ATOM 791 O O . ALA A 1 98 ? -2.597 -11.206 -5.715 1.00 92.06 98 ALA A O 1
ATOM 792 N N . GLU A 1 99 ? -1.988 -11.656 -7.833 1.00 94.44 99 GLU A N 1
ATOM 793 C CA . GLU A 1 99 ? -0.652 -12.158 -7.492 1.00 94.44 99 GLU A CA 1
ATOM 794 C C . GLU A 1 99 ? 0.198 -11.098 -6.798 1.00 94.44 99 GLU A C 1
ATOM 796 O O . GLU A 1 99 ? 0.791 -11.402 -5.770 1.00 94.44 99 GLU A O 1
ATOM 801 N N . ILE A 1 100 ? 0.195 -9.849 -7.284 1.00 95.31 100 ILE A N 1
ATOM 802 C CA . ILE A 1 100 ? 0.924 -8.750 -6.628 1.00 95.31 100 ILE A CA 1
ATOM 803 C C . ILE A 1 100 ? 0.455 -8.580 -5.179 1.00 95.31 100 ILE A C 1
ATOM 805 O O . ILE A 1 100 ? 1.274 -8.488 -4.268 1.00 95.31 100 ILE A O 1
ATOM 809 N N . VAL A 1 101 ? -0.860 -8.528 -4.948 1.00 94.94 101 VAL A N 1
ATOM 810 C CA . VAL A 1 101 ? -1.420 -8.341 -3.601 1.00 94.94 101 VAL A CA 1
ATOM 811 C C . VAL A 1 101 ? -1.064 -9.521 -2.698 1.00 94.94 101 VAL A C 1
ATOM 813 O O . VAL A 1 101 ? -0.594 -9.309 -1.582 1.00 94.94 101 VAL A O 1
ATOM 816 N N . THR A 1 102 ? -1.240 -10.753 -3.178 1.00 93.56 102 THR A N 1
ATOM 817 C CA . THR A 1 102 ? -0.926 -11.966 -2.412 1.00 93.56 102 THR A CA 1
ATOM 818 C C . THR A 1 102 ? 0.562 -12.062 -2.091 1.00 93.56 102 THR A C 1
ATOM 820 O O . THR A 1 102 ? 0.914 -12.332 -0.946 1.00 93.56 102 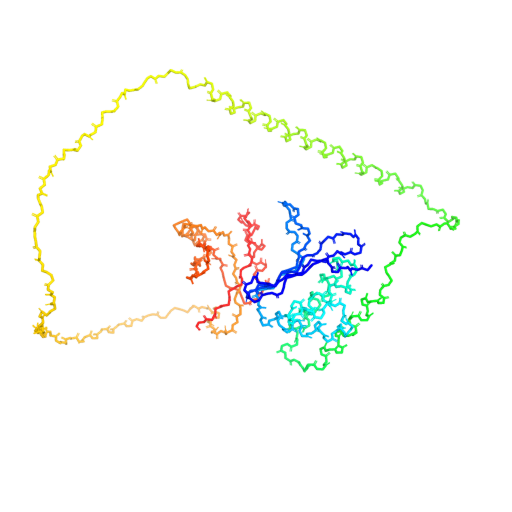THR A O 1
ATOM 823 N N . LEU A 1 103 ? 1.433 -11.784 -3.062 1.00 95.38 103 LEU A N 1
ATOM 824 C CA . LEU A 1 103 ? 2.883 -11.767 -2.887 1.00 95.38 103 LEU A CA 1
ATOM 825 C C . LEU A 1 103 ? 3.293 -10.774 -1.799 1.00 95.38 103 LEU A C 1
ATOM 827 O O . LEU A 1 103 ? 3.988 -11.134 -0.851 1.00 95.38 103 LEU A O 1
ATOM 831 N N . LEU A 1 104 ? 2.846 -9.523 -1.918 1.00 95.19 104 LEU A N 1
ATOM 832 C CA . LEU A 1 104 ? 3.250 -8.463 -1.000 1.00 95.19 104 LEU A CA 1
ATOM 833 C C . LEU A 1 104 ? 2.683 -8.685 0.399 1.00 95.19 104 LEU A C 1
ATOM 835 O O . LEU A 1 104 ? 3.411 -8.546 1.378 1.00 95.19 104 LEU A O 1
ATOM 839 N N . HIS A 1 105 ? 1.420 -9.095 0.520 1.00 93.00 105 HIS A N 1
ATOM 840 C CA . HIS A 1 105 ? 0.860 -9.463 1.818 1.00 93.00 105 HIS A CA 1
ATOM 841 C C . HIS A 1 105 ? 1.570 -10.673 2.433 1.00 93.00 105 HIS A C 1
ATOM 843 O O . HIS A 1 105 ? 1.806 -10.670 3.639 1.00 93.00 105 HIS A O 1
ATOM 849 N N . GLY A 1 106 ? 1.954 -11.667 1.625 1.00 92.62 106 GLY A N 1
ATOM 850 C CA . GLY A 1 106 ? 2.732 -12.822 2.068 1.00 92.62 106 GLY A CA 1
ATOM 851 C C . GLY A 1 106 ? 4.077 -12.405 2.658 1.00 92.62 106 GLY A C 1
ATOM 852 O O . GLY A 1 106 ? 4.363 -12.717 3.813 1.00 92.62 106 GLY A O 1
ATOM 853 N N . VAL A 1 107 ? 4.856 -11.608 1.918 1.00 93.31 107 VAL A N 1
ATOM 854 C CA . VAL A 1 107 ? 6.137 -11.061 2.398 1.00 93.31 107 VAL A CA 1
ATOM 855 C C . VAL A 1 107 ? 5.947 -10.314 3.716 1.00 93.31 107 VAL A C 1
ATOM 857 O O . VAL A 1 107 ? 6.660 -10.578 4.680 1.00 93.31 107 VAL A O 1
ATOM 860 N N . TYR A 1 108 ? 4.943 -9.443 3.816 1.00 89.00 108 TYR A N 1
ATOM 861 C CA . TYR A 1 108 ? 4.696 -8.689 5.046 1.00 89.00 108 TYR A CA 1
ATOM 862 C C . TYR A 1 108 ? 4.291 -9.554 6.226 1.00 89.00 108 TYR A C 1
ATOM 864 O O . TYR A 1 108 ? 4.762 -9.341 7.343 1.00 89.00 108 TYR A O 1
ATOM 872 N N . HIS A 1 109 ? 3.423 -10.529 5.993 1.00 87.81 109 HIS A N 1
ATOM 873 C CA . 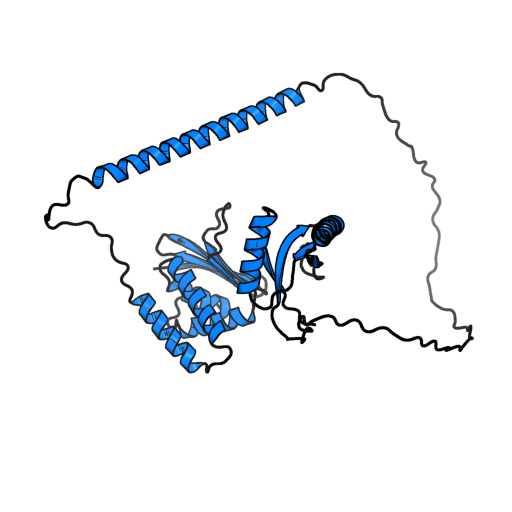HIS A 1 109 ? 2.991 -11.451 7.026 1.00 87.81 109 HIS A CA 1
ATOM 874 C C . HIS A 1 109 ? 4.170 -12.275 7.567 1.00 87.81 109 HIS A C 1
ATOM 876 O O . HIS A 1 109 ? 4.282 -12.454 8.780 1.00 87.81 109 HIS A O 1
ATOM 882 N N . HIS A 1 110 ? 5.096 -12.692 6.696 1.00 84.25 110 HIS A N 1
ATOM 883 C CA . HIS A 1 110 ? 6.338 -13.342 7.113 1.00 84.25 110 HIS A CA 1
ATOM 884 C C . HIS A 1 110 ? 7.258 -12.400 7.889 1.00 84.25 110 HIS A C 1
ATOM 886 O O . HIS A 1 110 ? 7.742 -12.778 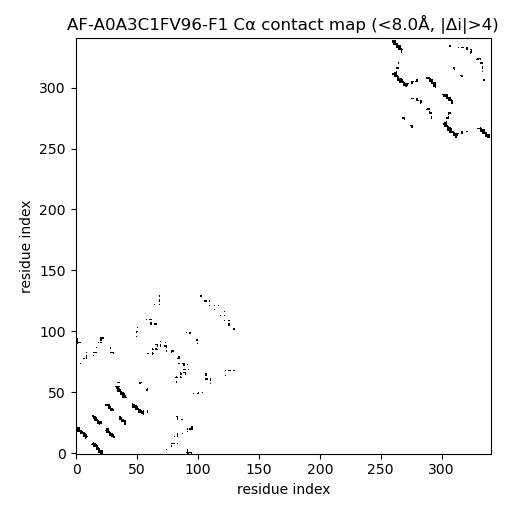8.950 1.00 84.25 110 HIS A O 1
ATOM 892 N N . LEU A 1 111 ? 7.432 -11.154 7.442 1.00 85.50 111 LEU A N 1
ATOM 893 C CA . LEU A 1 111 ? 8.226 -10.162 8.175 1.00 85.50 111 LEU A CA 1
ATOM 894 C C . LEU A 1 111 ? 7.667 -9.866 9.571 1.00 85.50 111 LEU A C 1
ATOM 896 O O . LEU A 1 111 ? 8.439 -9.621 10.494 1.00 85.50 111 LEU A O 1
ATOM 900 N N . HIS A 1 112 ? 6.343 -9.904 9.722 1.00 79.19 112 HIS A N 1
ATOM 901 C CA . HIS A 1 112 ? 5.656 -9.709 10.996 1.00 79.19 112 HIS A CA 1
ATOM 902 C C . HIS A 1 112 ? 5.762 -10.904 11.949 1.00 79.19 112 HIS A C 1
ATOM 904 O O . HIS A 1 112 ? 5.728 -10.701 13.158 1.00 79.19 112 HIS A O 1
ATOM 910 N N . ARG A 1 113 ? 5.883 -12.133 11.435 1.00 77.81 113 ARG A N 1
ATOM 911 C CA . ARG A 1 113 ? 6.171 -13.319 12.261 1.00 77.81 113 ARG A CA 1
ATOM 912 C C . ARG A 1 113 ? 7.647 -13.404 12.638 1.00 77.81 113 ARG A C 1
ATOM 914 O O . ARG A 1 113 ? 7.973 -13.679 13.785 1.00 77.81 113 ARG A O 1
ATOM 921 N N . ALA A 1 114 ? 8.523 -13.072 11.696 1.00 68.06 114 ALA A N 1
ATOM 922 C CA . ALA A 1 114 ? 9.969 -13.174 11.832 1.00 68.06 114 ALA A CA 1
ATOM 923 C C . ALA A 1 114 ? 10.602 -12.164 12.801 1.00 68.06 114 ALA A C 1
ATOM 925 O O . ALA A 1 114 ? 11.813 -12.188 12.993 1.00 68.06 114 ALA A O 1
ATOM 926 N N . THR A 1 115 ? 9.837 -11.269 13.435 1.00 64.25 115 THR A N 1
ATOM 927 C CA . THR A 1 115 ? 10.366 -10.356 14.466 1.00 64.25 115 THR A CA 1
ATOM 928 C C . THR A 1 115 ? 10.884 -11.065 15.734 1.00 64.25 115 THR A C 1
ATOM 930 O O . THR A 1 115 ? 11.261 -10.379 16.677 1.00 64.25 115 THR A O 1
ATOM 933 N N . GLY A 1 116 ? 10.973 -12.403 15.743 1.00 56.88 116 GLY A N 1
ATOM 934 C CA . GLY A 1 116 ? 11.698 -13.201 16.740 1.00 56.88 116 GLY A CA 1
ATOM 935 C C . GLY A 1 116 ? 12.379 -14.478 16.209 1.00 56.88 116 GLY A C 1
ATOM 936 O O . GLY A 1 116 ? 12.809 -15.285 17.024 1.00 56.88 116 GLY A O 1
ATOM 937 N N . GLU A 1 117 ? 12.485 -14.686 14.888 1.00 54.78 117 GLU A N 1
ATOM 938 C CA . GLU A 1 117 ? 13.021 -15.926 14.278 1.00 54.78 117 GLU A CA 1
ATOM 939 C C . GLU A 1 117 ? 14.231 -15.645 13.362 1.00 54.78 117 GLU A C 1
ATOM 941 O O . GLU A 1 117 ? 14.392 -14.537 12.843 1.00 54.78 117 GLU A O 1
ATOM 946 N N . ALA A 1 118 ? 15.102 -16.644 13.171 1.00 59.16 118 ALA A N 1
ATOM 947 C CA . ALA A 1 118 ? 16.332 -16.528 12.385 1.00 59.16 118 ALA A CA 1
ATOM 948 C C . ALA A 1 118 ? 16.057 -16.334 10.878 1.00 59.16 118 ALA A C 1
ATOM 950 O O . ALA A 1 118 ? 15.180 -16.970 10.296 1.00 59.16 118 ALA A O 1
ATOM 951 N N . SER A 1 119 ? 16.844 -15.476 10.215 1.00 60.97 119 SER A N 1
ATOM 952 C CA . SER A 1 119 ? 16.630 -15.065 8.814 1.00 60.97 119 SER A CA 1
ATOM 953 C C . SER A 1 119 ? 16.634 -16.205 7.780 1.00 60.97 119 SER A C 1
ATOM 955 O O . SER A 1 119 ? 16.052 -16.035 6.710 1.00 60.97 119 SER A O 1
ATOM 957 N N . SER A 1 120 ? 17.267 -17.351 8.059 1.00 64.25 120 SER A N 1
ATOM 958 C CA . SER A 1 120 ? 17.320 -18.508 7.145 1.00 64.25 120 SER A CA 1
ATOM 959 C C . SER A 1 120 ? 15.961 -19.182 6.964 1.00 64.25 120 SER A C 1
ATOM 961 O O . SER A 1 120 ? 15.562 -19.495 5.841 1.00 64.25 120 SER A O 1
ATOM 963 N N . ASP A 1 121 ? 15.218 -19.340 8.055 1.00 65.50 121 ASP A N 1
ATOM 964 C CA . ASP A 1 121 ? 13.975 -20.117 8.082 1.00 65.50 121 ASP A CA 1
ATOM 965 C C . ASP A 1 121 ? 12.849 -19.350 7.377 1.00 65.50 121 ASP A C 1
ATOM 967 O O . ASP A 1 121 ? 11.996 -19.915 6.687 1.00 65.50 121 ASP A O 1
ATOM 971 N N . VAL A 1 122 ? 12.920 -18.018 7.456 1.00 65.56 122 VAL A N 1
ATOM 972 C CA . VAL A 1 122 ? 12.030 -17.087 6.759 1.00 65.56 122 VAL A CA 1
ATOM 973 C C . VAL A 1 122 ? 12.175 -17.219 5.244 1.00 65.56 122 VAL A C 1
ATOM 975 O O . VAL A 1 122 ? 11.171 -17.245 4.530 1.00 65.56 122 VAL A O 1
ATOM 978 N N . LEU A 1 123 ? 13.408 -17.332 4.743 1.00 66.06 123 LEU A N 1
ATOM 979 C CA . LEU A 1 123 ? 13.674 -17.467 3.309 1.00 66.06 123 LEU A CA 1
ATOM 980 C C . LEU A 1 123 ? 13.232 -18.829 2.776 1.00 66.06 123 LEU A C 1
ATOM 982 O O . LEU A 1 123 ? 12.684 -18.896 1.677 1.00 66.06 123 LEU A O 1
ATOM 986 N N . GLN A 1 124 ? 13.401 -19.897 3.558 1.00 73.38 124 GLN A N 1
ATOM 987 C CA . GLN A 1 124 ? 12.948 -21.234 3.178 1.00 73.38 124 GLN A CA 1
ATOM 988 C C . GLN A 1 124 ? 11.414 -21.350 3.168 1.00 73.38 124 GLN A C 1
ATOM 990 O O . GLN A 1 124 ? 10.838 -21.963 2.270 1.00 73.38 124 GLN A O 1
ATOM 995 N N . SER A 1 125 ? 10.727 -20.716 4.122 1.00 71.12 125 SER A N 1
ATOM 996 C CA . SER A 1 125 ? 9.260 -20.674 4.137 1.00 71.12 125 SER A CA 1
ATOM 997 C C . SER A 1 125 ? 8.695 -19.844 2.976 1.00 71.12 125 SER A C 1
ATOM 999 O O . SER A 1 125 ? 7.740 -20.257 2.314 1.00 71.12 125 SER A O 1
ATOM 1001 N N . LEU A 1 126 ? 9.322 -18.703 2.672 1.00 70.62 126 LEU A N 1
ATOM 1002 C CA . LEU A 1 126 ? 8.918 -17.852 1.554 1.00 70.62 126 LEU A CA 1
ATOM 1003 C C . LEU A 1 126 ? 9.221 -18.474 0.189 1.00 70.62 126 LEU A C 1
ATOM 1005 O O . LEU A 1 126 ? 8.414 -18.309 -0.724 1.00 70.62 126 LEU A O 1
ATOM 1009 N N . SER A 1 127 ? 10.333 -19.196 0.029 1.00 71.94 127 SER A N 1
ATOM 1010 C CA . SER A 1 127 ? 10.632 -19.898 -1.225 1.00 71.94 127 SER A CA 1
ATOM 1011 C C . SER A 1 127 ? 9.620 -21.016 -1.489 1.00 71.94 127 SER A C 1
ATOM 1013 O O . SER A 1 127 ? 9.146 -21.158 -2.615 1.00 71.94 127 SER A O 1
ATOM 1015 N N . TYR A 1 128 ? 9.189 -21.733 -0.445 1.00 73.94 128 TYR A N 1
ATOM 1016 C CA . TYR A 1 128 ? 8.108 -22.716 -0.539 1.00 73.94 128 TYR A CA 1
ATOM 1017 C C . TYR A 1 128 ? 6.760 -22.065 -0.900 1.00 73.94 128 TYR A C 1
ATOM 1019 O O . TYR A 1 128 ? 6.034 -22.550 -1.773 1.00 73.94 128 TYR A O 1
ATOM 1027 N N . PHE A 1 129 ? 6.437 -20.922 -0.286 1.00 72.81 129 PHE A N 1
ATOM 1028 C CA . PHE A 1 129 ? 5.245 -20.140 -0.634 1.00 72.81 129 PHE A CA 1
ATOM 1029 C C . PHE A 1 129 ? 5.292 -19.623 -2.083 1.00 72.81 129 PHE A C 1
ATOM 1031 O O . PHE A 1 129 ? 4.297 -19.660 -2.804 1.00 72.81 129 PHE A O 1
ATOM 1038 N N . HIS A 1 130 ? 6.457 -19.176 -2.551 1.00 69.19 130 HIS A N 1
ATOM 1039 C CA . HIS A 1 130 ? 6.628 -18.727 -3.928 1.00 69.19 130 HIS A CA 1
ATOM 1040 C C . HIS A 1 130 ? 6.484 -19.883 -4.929 1.00 69.19 130 HIS A C 1
ATOM 1042 O O . HIS A 1 130 ? 5.738 -19.763 -5.901 1.00 69.19 130 HIS A O 1
ATOM 1048 N N . GLY A 1 131 ? 7.113 -21.030 -4.652 1.00 69.31 131 GLY A N 1
ATOM 1049 C CA . GLY A 1 131 ? 6.986 -22.231 -5.478 1.00 69.31 131 GLY A CA 1
ATOM 1050 C C . GLY A 1 131 ? 5.541 -22.726 -5.577 1.00 69.31 131 GLY A C 1
ATOM 1051 O O . GLY A 1 131 ? 5.080 -23.076 -6.662 1.00 69.31 131 GLY A O 1
ATOM 1052 N N . THR A 1 132 ? 4.779 -22.675 -4.479 1.00 68.94 132 THR A N 1
ATOM 1053 C CA . THR A 1 132 ? 3.347 -23.031 -4.486 1.00 68.94 132 THR A CA 1
ATOM 1054 C C . THR A 1 132 ? 2.488 -22.035 -5.271 1.00 68.94 132 THR A C 1
ATOM 1056 O O . THR A 1 132 ? 1.567 -22.454 -5.972 1.00 68.94 132 THR A O 1
ATOM 1059 N N . MET A 1 133 ? 2.814 -20.738 -5.248 1.00 62.00 133 MET A N 1
ATOM 1060 C CA . MET A 1 133 ? 2.138 -19.724 -6.072 1.00 62.00 133 MET A CA 1
ATOM 1061 C C . MET A 1 133 ? 2.402 -19.908 -7.572 1.00 62.00 133 MET A C 1
ATOM 1063 O O . MET A 1 133 ? 1.502 -19.699 -8.383 1.00 62.00 133 MET A O 1
ATOM 1067 N N . GLN A 1 134 ? 3.615 -20.317 -7.948 1.00 62.97 134 GLN A N 1
ATOM 1068 C CA . GLN A 1 134 ? 3.995 -20.540 -9.346 1.00 62.97 134 GLN A CA 1
ATOM 1069 C C . GLN A 1 134 ? 3.461 -21.874 -9.896 1.00 62.97 134 GLN A C 1
ATOM 1071 O O . GLN A 1 134 ? 3.198 -21.986 -11.094 1.00 62.97 134 GLN A O 1
ATOM 1076 N N . ALA A 1 135 ? 3.264 -22.861 -9.016 1.00 54.62 135 ALA A N 1
ATOM 1077 C CA . ALA A 1 135 ? 2.760 -24.190 -9.347 1.00 54.62 135 ALA A CA 1
ATOM 1078 C C . ALA A 1 135 ? 1.229 -24.319 -9.321 1.00 54.62 135 ALA A C 1
ATOM 1080 O O . ALA A 1 135 ? 0.724 -25.352 -9.749 1.00 54.62 135 ALA A O 1
ATOM 1081 N N . LEU A 1 136 ? 0.478 -23.315 -8.846 1.00 45.81 136 LEU A N 1
ATOM 1082 C CA . LEU A 1 136 ? -0.987 -23.318 -8.899 1.00 45.81 136 LEU A CA 1
ATOM 1083 C C . LEU A 1 136 ? -1.445 -23.247 -10.366 1.00 45.81 136 LEU A C 1
ATOM 1085 O O . LEU A 1 136 ? -1.321 -22.188 -10.994 1.00 45.81 136 LEU A O 1
ATOM 1089 N N . PRO A 1 137 ? -1.997 -24.333 -10.945 1.00 42.12 137 PRO A N 1
ATOM 1090 C CA . PRO A 1 137 ? -2.593 -24.238 -12.258 1.00 42.12 137 PRO A CA 1
ATOM 1091 C C . PRO A 1 137 ? -3.818 -23.339 -12.109 1.00 42.12 137 PRO A C 1
ATOM 1093 O O . PRO A 1 137 ? -4.784 -23.689 -11.432 1.00 42.12 137 PRO A O 1
ATOM 1096 N N . LEU A 1 138 ? -3.778 -22.161 -12.735 1.00 42.28 138 LEU A N 1
ATOM 1097 C CA . LEU A 1 138 ? -4.984 -21.408 -13.055 1.00 42.28 138 LEU A CA 1
ATOM 1098 C C . LEU A 1 138 ? -5.879 -22.369 -13.833 1.00 42.28 138 LEU A C 1
ATOM 1100 O O . LEU A 1 138 ? -5.633 -22.632 -15.011 1.00 42.28 138 LEU A O 1
ATOM 1104 N N . SER A 1 139 ? -6.855 -22.959 -13.143 1.00 38.59 139 SER A N 1
ATOM 1105 C CA . SER A 1 139 ? -7.827 -23.863 -13.729 1.00 38.59 139 SER A CA 1
ATOM 1106 C C . SER A 1 139 ? -8.460 -23.135 -14.902 1.00 38.59 139 SER A C 1
ATOM 1108 O O . SER A 1 139 ? -9.198 -22.162 -14.721 1.00 38.59 139 SER A O 1
ATOM 1110 N N . LYS A 1 140 ? -8.111 -23.581 -16.108 1.00 40.03 140 LYS A N 1
ATOM 1111 C CA . LYS A 1 140 ? -8.801 -23.211 -17.330 1.00 40.03 140 LYS A CA 1
ATOM 1112 C C . LYS A 1 140 ? -10.264 -23.573 -17.125 1.00 40.03 140 LYS A C 1
ATOM 1114 O O . LYS A 1 140 ? -10.620 -24.746 -17.076 1.00 40.03 140 LYS A O 1
ATOM 1119 N N . THR A 1 141 ? -11.107 -22.559 -17.013 1.00 44.84 141 THR A N 1
ATOM 1120 C CA . THR A 1 141 ? -12.510 -22.688 -17.376 1.00 44.84 141 THR A CA 1
ATOM 1121 C C . THR A 1 141 ? -12.534 -22.844 -18.895 1.00 44.84 141 THR A C 1
ATOM 1123 O O . THR A 1 141 ? -12.594 -21.858 -19.621 1.00 44.84 141 THR A O 1
ATOM 1126 N N . SER A 1 142 ? -12.367 -24.074 -19.375 1.00 41.22 142 SER A N 1
ATOM 1127 C CA . SER A 1 142 ? -12.633 -24.456 -20.758 1.00 41.22 142 SER A CA 1
ATOM 1128 C C . SER A 1 142 ? -13.872 -25.338 -20.764 1.00 41.22 142 SER A C 1
ATOM 1130 O O . SER A 1 142 ? -13.844 -26.469 -20.282 1.00 41.22 142 SER A O 1
ATOM 1132 N N . GLU A 1 143 ? -14.960 -24.777 -21.289 1.00 50.75 143 GLU A N 1
ATOM 1133 C CA . GLU A 1 143 ? -15.920 -25.535 -22.085 1.00 50.75 143 GLU A CA 1
ATOM 1134 C C . GLU A 1 143 ? -15.136 -26.343 -23.130 1.00 50.75 143 GLU A C 1
ATOM 1136 O O . GLU A 1 143 ? -14.328 -25.744 -23.831 1.00 50.75 143 GLU A O 1
ATOM 1141 N N . GLU A 1 144 ? -15.303 -27.668 -23.182 1.00 42.84 144 GLU A N 1
ATOM 1142 C CA . GLU A 1 144 ? -15.614 -28.435 -24.401 1.00 42.84 144 GLU A CA 1
ATOM 1143 C C . GLU A 1 144 ? -15.854 -29.921 -24.048 1.00 42.84 144 GLU A C 1
ATOM 1145 O O . GLU A 1 144 ? -15.412 -30.423 -23.019 1.00 42.84 144 GLU A O 1
ATOM 1150 N N . SER A 1 145 ? -16.664 -30.575 -24.871 1.00 41.34 145 SER A N 1
ATOM 1151 C CA . SER A 1 145 ? -17.538 -31.725 -24.636 1.00 41.34 145 SER A CA 1
ATOM 1152 C C . SER A 1 145 ? -16.899 -33.088 -24.339 1.00 41.34 145 SER A C 1
ATOM 1154 O O . SER A 1 145 ? -15.999 -33.516 -25.055 1.00 41.34 145 SER A O 1
ATOM 1156 N N . LEU A 1 146 ? -17.555 -33.858 -23.459 1.00 37.19 146 LEU A N 1
ATOM 1157 C CA . LEU A 1 146 ? -18.014 -35.222 -23.765 1.00 37.19 146 LEU A CA 1
ATOM 1158 C C . LEU A 1 146 ? -19.335 -35.511 -23.007 1.00 37.19 146 LEU A C 1
ATOM 1160 O O . LEU A 1 146 ? -19.583 -34.956 -21.942 1.00 37.19 146 LEU A O 1
ATOM 1164 N N . GLU A 1 147 ? -20.182 -36.318 -23.635 1.00 47.88 147 GLU A N 1
ATOM 1165 C CA . GLU A 1 147 ? -21.629 -36.569 -23.478 1.00 47.88 147 GLU A CA 1
ATOM 1166 C C . GLU A 1 147 ? -22.232 -36.986 -22.098 1.00 47.88 147 GLU A C 1
ATOM 1168 O O . GLU A 1 147 ? -21.507 -37.202 -21.128 1.00 47.88 147 GLU A O 1
ATOM 1173 N N . PRO A 1 148 ? -23.587 -37.039 -21.970 1.00 47.59 148 PRO A N 1
ATOM 1174 C CA . PRO A 1 148 ? -24.314 -36.592 -20.783 1.00 47.59 148 PRO A CA 1
ATOM 1175 C C . PRO A 1 148 ? -24.756 -37.712 -19.829 1.00 47.59 148 PRO A C 1
ATOM 1177 O O . PRO A 1 148 ? -25.428 -38.666 -20.211 1.00 47.59 148 PRO A O 1
ATOM 1180 N N . ALA A 1 149 ? -24.542 -37.492 -18.531 1.00 44.78 149 ALA A N 1
ATOM 1181 C CA . ALA A 1 149 ? -25.371 -38.085 -17.486 1.00 44.78 149 ALA A CA 1
ATOM 1182 C C . ALA A 1 149 ? -26.430 -37.052 -17.070 1.00 44.78 149 ALA A C 1
ATOM 1184 O O . ALA A 1 149 ? -26.102 -35.967 -16.590 1.00 44.78 149 ALA A O 1
ATOM 1185 N N . ALA A 1 150 ? -27.700 -37.368 -17.320 1.00 57.22 150 ALA A N 1
ATOM 1186 C CA . ALA A 1 150 ? -28.848 -36.487 -17.126 1.00 57.22 150 ALA A CA 1
ATOM 1187 C C . ALA A 1 150 ? -28.938 -35.885 -15.703 1.00 57.22 150 ALA A C 1
ATOM 1189 O O . ALA A 1 150 ? -29.087 -36.632 -14.735 1.00 57.22 150 ALA A O 1
ATOM 1190 N N . PRO A 1 151 ? -28.968 -34.544 -15.555 1.00 45.31 151 PRO A N 1
ATOM 1191 C CA . PRO A 1 151 ? -29.421 -33.896 -14.335 1.00 45.31 151 PRO A CA 1
ATOM 1192 C C . PRO A 1 151 ? -30.864 -33.391 -14.489 1.00 45.31 151 PRO A C 1
ATOM 1194 O O . PRO A 1 151 ? -31.249 -32.773 -15.484 1.00 45.31 151 PRO A O 1
ATOM 1197 N N . SER A 1 152 ? -31.662 -33.664 -13.463 1.00 54.25 152 SER A N 1
ATOM 1198 C CA . SER A 1 152 ? -33.090 -33.377 -13.362 1.00 54.25 152 SER A CA 1
ATOM 1199 C C . SER A 1 152 ? -33.467 -31.914 -13.666 1.00 54.25 152 SER A C 1
ATOM 1201 O O . SER A 1 1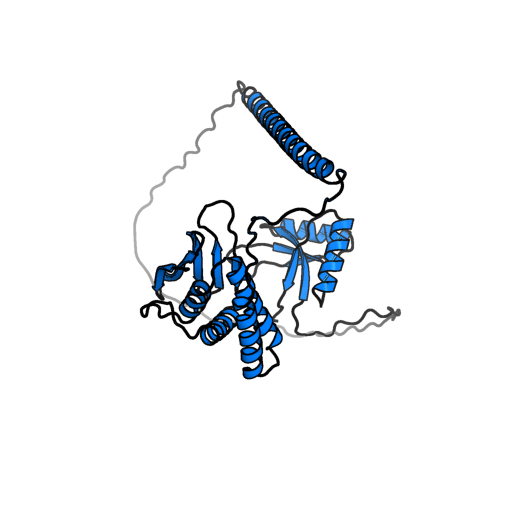52 ? -32.820 -30.948 -13.256 1.00 54.25 152 SER A O 1
ATOM 1203 N N . ILE A 1 153 ? -34.594 -31.759 -14.366 1.00 54.47 153 ILE A N 1
ATOM 1204 C CA . ILE A 1 153 ? -35.151 -30.524 -14.956 1.00 54.47 153 ILE A CA 1
ATOM 1205 C C . ILE A 1 153 ? -35.444 -29.406 -13.923 1.00 54.47 153 ILE A C 1
ATOM 1207 O O . ILE A 1 153 ? -35.680 -28.252 -14.284 1.00 54.47 153 ILE A O 1
ATOM 1211 N N . SER A 1 154 ? -35.355 -29.677 -12.620 1.00 56.16 154 SER A N 1
ATOM 1212 C CA . SER A 1 154 ? -35.840 -28.758 -11.584 1.00 56.16 154 SER A CA 1
ATOM 1213 C C . SER A 1 154 ? -34.877 -27.619 -11.188 1.00 56.16 154 SER A C 1
ATOM 1215 O O . SER A 1 154 ? -35.300 -26.689 -10.499 1.00 56.16 154 SER A O 1
ATOM 1217 N N . ALA A 1 155 ? -33.604 -27.633 -11.612 1.00 51.53 155 ALA A N 1
ATOM 1218 C CA . ALA A 1 155 ? -32.615 -26.621 -11.197 1.00 51.53 155 ALA A CA 1
ATOM 1219 C C . ALA A 1 155 ? -32.433 -25.450 -12.189 1.00 51.53 155 ALA A C 1
ATOM 1221 O O . ALA A 1 155 ? -32.148 -24.323 -11.773 1.00 51.53 155 ALA A O 1
ATOM 1222 N N . LYS A 1 156 ? -32.654 -25.670 -13.495 1.00 44.69 156 LYS A N 1
ATOM 1223 C CA . LYS A 1 156 ? -32.417 -24.649 -14.539 1.00 44.69 156 LYS A CA 1
ATOM 1224 C C . LYS A 1 156 ? -33.429 -23.493 -14.527 1.00 44.69 156 LYS A C 1
ATOM 1226 O O . LYS A 1 156 ? -33.075 -22.375 -14.889 1.00 44.69 156 LYS A O 1
ATOM 1231 N N . ILE A 1 157 ? -34.647 -23.698 -14.021 1.00 54.94 157 ILE A N 1
ATOM 1232 C CA . ILE A 1 157 ? -35.695 -22.656 -13.991 1.00 54.94 157 ILE A CA 1
ATOM 1233 C C . ILE A 1 157 ? -35.439 -21.606 -12.884 1.00 54.94 157 ILE A C 1
ATOM 1235 O O . ILE A 1 157 ? -35.895 -20.462 -12.972 1.00 54.94 157 ILE A O 1
ATOM 1239 N N . ARG A 1 158 ? -34.660 -21.941 -11.843 1.00 49.81 158 ARG A N 1
ATOM 1240 C CA . ARG A 1 158 ? -34.483 -21.071 -10.663 1.00 49.81 158 ARG A CA 1
ATOM 1241 C C . ARG A 1 158 ? -33.437 -19.962 -10.850 1.00 49.81 158 ARG A C 1
ATOM 1243 O O . ARG A 1 158 ? -33.521 -18.937 -10.174 1.00 49.81 158 ARG A O 1
ATOM 1250 N N . ILE A 1 159 ? -32.476 -20.133 -11.761 1.00 52.53 159 ILE A N 1
ATOM 1251 C CA . ILE A 1 159 ? -31.370 -19.177 -11.971 1.00 52.53 159 ILE A CA 1
ATOM 1252 C C . ILE A 1 159 ? -31.773 -18.051 -12.943 1.00 52.53 159 ILE A C 1
ATOM 1254 O O . ILE A 1 159 ? -31.449 -16.887 -12.706 1.00 52.53 159 ILE A O 1
ATOM 1258 N N . GLU A 1 160 ? -32.560 -18.363 -13.975 1.00 55.44 160 GLU A N 1
ATOM 1259 C CA . GLU A 1 160 ? -33.096 -17.392 -14.951 1.00 55.44 160 GLU A CA 1
ATOM 1260 C C . GLU A 1 160 ? -34.019 -16.346 -14.295 1.00 55.44 160 GLU A C 1
ATOM 1262 O O . GLU A 1 160 ? -33.910 -15.147 -14.567 1.00 55.44 160 GLU A O 1
ATOM 1267 N N . ARG A 1 161 ? -34.871 -16.769 -13.347 1.00 55.72 161 ARG A N 1
ATOM 1268 C CA . ARG A 1 161 ? -35.779 -15.857 -12.626 1.00 55.72 161 ARG A CA 1
ATOM 1269 C C . ARG A 1 161 ? -35.043 -14.852 -11.735 1.00 55.72 161 ARG A C 1
ATOM 1271 O O . ARG A 1 161 ? -35.492 -13.715 -11.621 1.00 55.72 161 ARG A O 1
ATOM 1278 N N . LYS A 1 162 ? -33.897 -15.218 -11.144 1.00 51.31 162 LYS A N 1
ATOM 1279 C CA . LYS A 1 162 ? -33.125 -14.303 -10.280 1.00 51.31 162 LYS A CA 1
ATOM 1280 C C . LYS A 1 162 ? -32.434 -13.182 -11.064 1.00 51.31 162 LYS A C 1
ATOM 1282 O O . LYS A 1 162 ? -32.362 -12.067 -10.558 1.00 51.31 162 LYS A O 1
ATOM 1287 N N . LYS A 1 163 ? -31.982 -13.444 -12.298 1.00 55.97 163 LYS A N 1
ATOM 1288 C CA . LYS A 1 163 ? -31.336 -12.425 -13.149 1.00 55.97 163 LYS A CA 1
ATOM 1289 C C . LYS A 1 163 ? -32.336 -11.390 -13.680 1.00 55.97 163 LYS A C 1
ATOM 1291 O O . LYS A 1 163 ? -32.049 -10.197 -13.653 1.00 55.97 163 LYS A O 1
ATOM 1296 N N . LYS A 1 164 ? -33.536 -11.825 -14.085 1.00 64.69 164 LYS A N 1
ATOM 1297 C CA . LYS A 1 164 ? -34.620 -10.914 -14.506 1.00 64.69 164 LYS A CA 1
ATOM 1298 C C . LYS A 1 164 ? -35.128 -10.054 -13.341 1.00 64.69 164 LYS A C 1
ATOM 1300 O O . LYS A 1 164 ? -35.362 -8.862 -13.523 1.00 64.69 164 LYS A O 1
ATOM 1305 N N . LEU A 1 165 ? -35.203 -10.623 -12.132 1.00 68.44 165 LEU A N 1
ATOM 1306 C CA . LEU A 1 165 ? -35.610 -9.886 -10.933 1.00 68.44 165 LEU A CA 1
ATOM 1307 C C . LEU A 1 165 ? -34.567 -8.841 -10.493 1.00 68.44 165 LEU A C 1
ATOM 1309 O O . LEU A 1 165 ? -34.948 -7.744 -10.089 1.00 68.44 165 LEU A O 1
ATOM 1313 N N . SER A 1 166 ? -33.262 -9.130 -10.603 1.00 76.31 166 SER A N 1
ATOM 1314 C CA . SER A 1 166 ? -32.234 -8.145 -10.231 1.00 76.31 166 SER A CA 1
ATOM 1315 C C . SER A 1 166 ? -32.154 -6.981 -11.219 1.00 76.31 166 SER A C 1
ATOM 1317 O O . SER A 1 166 ? -31.923 -5.851 -10.801 1.00 76.31 166 SER A O 1
ATOM 1319 N N . LEU A 1 167 ? -32.374 -7.227 -12.516 1.00 86.31 167 LEU A N 1
ATOM 1320 C CA . LEU A 1 167 ? -32.376 -6.170 -13.529 1.00 86.31 167 LEU A CA 1
ATOM 1321 C C . LEU A 1 167 ? -33.567 -5.215 -13.352 1.00 86.31 167 LEU A C 1
ATOM 1323 O O . LEU A 1 167 ? -33.385 -4.000 -13.385 1.00 86.31 167 LEU A O 1
ATOM 1327 N N . ALA A 1 168 ? -34.764 -5.751 -13.091 1.00 86.62 168 ALA A N 1
ATOM 1328 C CA . ALA A 1 168 ? -35.953 -4.940 -12.830 1.00 86.62 168 ALA A CA 1
ATOM 1329 C C . ALA A 1 168 ? -35.791 -4.048 -11.583 1.00 86.62 168 ALA A C 1
ATOM 1331 O O . ALA A 1 168 ? -36.178 -2.880 -11.606 1.00 86.62 168 ALA A O 1
ATOM 1332 N N . LEU A 1 169 ? -35.153 -4.560 -10.522 1.00 90.00 169 LEU A N 1
ATOM 1333 C CA . LEU A 1 169 ? -34.879 -3.789 -9.305 1.00 90.00 169 LEU A CA 1
ATOM 1334 C C . LEU A 1 169 ? -33.916 -2.618 -9.565 1.00 90.00 169 LEU A C 1
ATOM 1336 O O . LEU A 1 169 ? -34.127 -1.521 -9.055 1.00 90.00 169 LEU A O 1
ATOM 1340 N N . ILE A 1 170 ? -32.878 -2.831 -10.381 1.00 89.88 170 ILE A N 1
ATOM 1341 C CA . ILE A 1 170 ? -31.912 -1.780 -10.735 1.00 89.88 170 ILE A CA 1
ATOM 1342 C C . ILE A 1 170 ? -32.600 -0.661 -11.523 1.00 89.88 170 ILE A C 1
ATOM 1344 O O . ILE A 1 170 ? -32.395 0.509 -11.208 1.00 89.88 170 ILE A O 1
ATOM 1348 N N . ILE A 1 171 ? -33.450 -1.005 -12.497 1.00 93.75 171 ILE A N 1
ATOM 1349 C CA . ILE A 1 171 ? -34.200 -0.020 -13.295 1.00 93.75 171 ILE A CA 1
ATOM 1350 C C . ILE A 1 171 ? -35.156 0.787 -12.405 1.00 93.75 171 ILE A C 1
ATOM 1352 O O . ILE A 1 171 ? -35.224 2.007 -12.538 1.00 93.75 171 ILE A O 1
ATOM 1356 N N . LEU A 1 172 ? -35.836 0.137 -11.454 1.00 94.56 172 LEU A N 1
ATOM 1357 C CA . LEU A 1 172 ? -36.730 0.810 -10.508 1.00 94.56 172 LEU A CA 1
ATOM 1358 C C . LEU A 1 172 ? -35.976 1.820 -9.628 1.00 94.56 172 LEU A C 1
ATOM 1360 O O . LEU A 1 172 ? -36.413 2.960 -9.486 1.00 94.56 172 LEU A O 1
ATOM 1364 N N . ILE A 1 173 ? -34.821 1.430 -9.077 1.00 93.94 173 ILE A N 1
ATOM 1365 C CA . ILE A 1 173 ? -33.990 2.321 -8.253 1.00 93.94 173 ILE A CA 1
ATOM 1366 C C . ILE A 1 173 ? -33.501 3.515 -9.080 1.00 93.94 173 ILE A C 1
ATOM 1368 O O . ILE A 1 173 ? -33.542 4.643 -8.593 1.00 93.94 173 ILE A O 1
ATOM 1372 N N . PHE A 1 174 ? -33.090 3.283 -10.331 1.00 94.94 174 PHE A N 1
ATOM 1373 C CA . PHE A 1 174 ? -32.630 4.343 -11.230 1.00 94.94 174 PHE A CA 1
ATOM 1374 C C . PHE A 1 174 ? -33.756 5.318 -11.614 1.00 94.94 174 PHE A C 1
ATOM 1376 O O . PHE A 1 174 ? -33.541 6.526 -11.681 1.00 94.94 174 PHE A O 1
ATOM 1383 N N . GLY A 1 175 ? -34.977 4.814 -11.817 1.00 95.69 175 GLY A N 1
ATOM 1384 C CA . GLY A 1 175 ? -36.155 5.650 -12.050 1.00 95.69 175 GLY A CA 1
ATOM 1385 C C . GLY A 1 175 ? -36.482 6.541 -10.848 1.00 95.69 175 GLY A C 1
ATOM 1386 O O . GLY A 1 175 ? -36.731 7.734 -11.016 1.00 95.69 175 GLY A O 1
ATOM 1387 N N . ILE A 1 176 ? -36.405 5.992 -9.630 1.00 95.50 176 ILE A N 1
ATOM 1388 C CA . ILE A 1 176 ? -36.648 6.745 -8.390 1.00 95.50 176 ILE A CA 1
ATOM 1389 C C . ILE A 1 176 ? -35.583 7.830 -8.184 1.00 95.50 176 ILE A C 1
ATOM 1391 O O . ILE A 1 176 ? -35.930 8.954 -7.824 1.00 95.50 176 ILE A O 1
ATOM 1395 N N . THR A 1 177 ? -34.301 7.546 -8.437 1.00 92.75 177 THR A N 1
ATOM 1396 C CA . THR A 1 177 ? -33.243 8.562 -8.302 1.00 92.75 177 THR A CA 1
ATOM 1397 C C . THR A 1 177 ? -33.364 9.677 -9.333 1.00 92.75 177 THR A C 1
ATOM 1399 O O . THR A 1 177 ? -33.146 10.835 -8.977 1.00 92.75 177 THR A O 1
ATOM 1402 N N . ILE A 1 178 ? -33.751 9.375 -10.577 1.00 95.31 178 ILE A N 1
ATOM 1403 C CA . ILE A 1 178 ? -34.004 10.406 -11.595 1.00 95.31 178 ILE A CA 1
ATOM 1404 C C . ILE A 1 178 ? -35.215 11.262 -11.207 1.00 95.31 178 ILE A C 1
ATOM 1406 O O . ILE A 1 178 ? -35.131 12.487 -11.271 1.00 95.31 178 ILE A O 1
ATOM 1410 N N . ALA A 1 179 ? -36.309 10.649 -10.747 1.00 93.75 179 ALA A N 1
ATOM 1411 C CA . ALA A 1 179 ? -37.500 11.377 -10.312 1.00 93.75 179 ALA A CA 1
ATOM 1412 C C . ALA A 1 179 ? -37.216 12.280 -9.098 1.00 93.75 179 ALA A C 1
ATOM 1414 O O . ALA A 1 179 ? -37.573 13.456 -9.107 1.00 93.75 179 ALA A O 1
ATOM 1415 N N . ALA A 1 180 ? -36.510 11.767 -8.085 1.00 92.69 180 ALA A N 1
ATOM 1416 C CA . ALA A 1 180 ? -36.119 12.545 -6.911 1.00 92.69 180 ALA A CA 1
ATOM 1417 C C . ALA A 1 180 ? -35.140 13.677 -7.268 1.00 92.69 180 ALA A C 1
ATOM 1419 O O . ALA A 1 180 ? -35.291 14.800 -6.790 1.00 92.69 180 ALA A O 1
ATOM 1420 N N . GLY A 1 181 ? -34.163 13.411 -8.142 1.00 91.88 181 GLY A N 1
ATOM 1421 C CA . GLY A 1 181 ? -33.228 14.425 -8.632 1.00 91.88 181 GLY A CA 1
ATOM 1422 C C . GLY A 1 181 ? -33.924 15.530 -9.428 1.00 91.88 181 GLY A C 1
ATOM 1423 O O . GLY A 1 181 ? -33.655 16.707 -9.198 1.00 91.88 181 GLY A O 1
ATOM 1424 N N . GLY A 1 182 ? -34.861 15.162 -10.307 1.00 94.19 182 GLY A N 1
ATOM 1425 C CA . GLY A 1 182 ? -35.691 16.105 -11.057 1.00 94.19 182 GLY A CA 1
ATOM 1426 C C . GLY A 1 182 ? -36.581 16.951 -10.147 1.00 94.19 182 GLY A C 1
ATOM 1427 O O . GLY A 1 182 ? -36.646 18.164 -10.323 1.00 94.19 182 GLY A O 1
ATOM 1428 N N . TYR A 1 183 ? -37.192 16.340 -9.127 1.00 93.88 183 TYR A N 1
ATOM 1429 C CA . TYR A 1 183 ? -38.008 17.051 -8.141 1.00 93.88 183 TYR A CA 1
ATOM 1430 C C . TYR A 1 183 ? -37.191 18.085 -7.354 1.00 93.88 183 TYR A C 1
ATOM 1432 O O . TYR A 1 183 ? -37.606 19.234 -7.240 1.00 93.88 183 TYR A O 1
ATOM 1440 N N . ILE A 1 184 ? -35.988 17.724 -6.887 1.00 90.25 184 ILE A N 1
ATOM 1441 C CA . ILE A 1 184 ? -35.092 18.656 -6.179 1.00 90.25 184 ILE A CA 1
ATOM 1442 C C . ILE A 1 184 ? -34.652 19.810 -7.092 1.00 90.25 184 ILE A C 1
ATOM 1444 O O . ILE A 1 184 ? -34.543 20.948 -6.634 1.00 90.25 184 ILE A O 1
ATOM 1448 N N . LEU A 1 185 ? -34.391 19.537 -8.376 1.00 85.12 185 LEU A N 1
ATOM 1449 C CA . LEU A 1 185 ? -34.004 20.578 -9.330 1.00 85.12 185 LEU A CA 1
ATOM 1450 C C . LEU A 1 185 ? -35.155 21.558 -9.600 1.00 85.12 185 LEU A C 1
ATOM 1452 O O . LEU A 1 185 ? -34.920 22.764 -9.637 1.00 85.12 185 LEU A O 1
ATOM 1456 N N . LEU A 1 186 ? -36.382 21.052 -9.754 1.00 83.94 186 LEU A N 1
ATOM 1457 C CA . LEU A 1 186 ? -37.581 21.870 -9.956 1.00 83.94 186 LEU A CA 1
ATOM 1458 C C . LEU A 1 186 ? -37.909 22.717 -8.719 1.00 83.94 186 LEU A C 1
ATOM 1460 O O . LEU A 1 186 ? -38.178 23.907 -8.858 1.00 83.94 186 LEU A O 1
ATOM 1464 N N . ASP A 1 187 ? -37.802 22.145 -7.519 1.00 80.25 187 ASP A N 1
ATOM 1465 C CA . ASP A 1 187 ? -38.015 22.857 -6.252 1.00 80.25 187 ASP A CA 1
ATOM 1466 C C . ASP A 1 187 ? -36.979 23.980 -6.047 1.00 80.25 187 ASP A C 1
ATOM 1468 O O . ASP A 1 187 ? -37.307 25.124 -5.721 1.00 80.25 187 ASP A O 1
ATOM 1472 N N . ARG A 1 188 ? -35.704 23.707 -6.359 1.00 80.00 188 ARG A N 1
ATOM 1473 C CA . ARG A 1 188 ? -34.640 24.724 -6.328 1.00 80.00 188 ARG A CA 1
ATOM 1474 C C . ARG A 1 188 ? -34.813 25.810 -7.385 1.00 80.00 188 ARG A C 1
ATOM 1476 O O . ARG A 1 188 ? -34.448 26.953 -7.121 1.00 80.00 188 ARG A O 1
ATOM 1483 N N . PHE A 1 189 ? -35.347 25.473 -8.556 1.00 78.75 189 PHE A N 1
ATOM 1484 C CA . PHE A 1 189 ? -35.607 26.441 -9.619 1.00 78.75 189 PHE A CA 1
ATOM 1485 C C . PHE A 1 189 ? -36.796 27.353 -9.282 1.00 78.75 189 PHE A C 1
ATOM 1487 O O . PHE A 1 189 ? -36.712 28.559 -9.504 1.00 78.75 189 PHE A O 1
ATOM 1494 N N . ALA A 1 190 ? -37.850 26.822 -8.653 1.00 75.06 190 ALA A N 1
ATOM 1495 C CA . ALA A 1 190 ? -38.983 27.618 -8.178 1.00 75.06 190 ALA A CA 1
ATOM 1496 C C . ALA A 1 190 ? -38.553 28.676 -7.141 1.00 75.06 190 ALA A C 1
ATOM 1498 O O . ALA A 1 190 ? -38.961 29.834 -7.232 1.00 75.06 190 ALA A O 1
ATOM 1499 N N . LEU A 1 191 ? -37.638 28.328 -6.228 1.00 66.69 191 LEU A N 1
ATOM 1500 C CA . LEU A 1 191 ? -37.102 29.259 -5.224 1.00 66.69 191 LEU A CA 1
ATOM 1501 C C . LEU A 1 191 ? -36.262 30.407 -5.809 1.00 66.69 191 LEU A C 1
ATOM 1503 O O . LEU A 1 191 ? -36.162 31.462 -5.189 1.00 66.69 191 LEU A O 1
ATOM 1507 N N . LEU A 1 192 ? -35.674 30.236 -6.997 1.00 64.06 192 LEU A N 1
ATOM 1508 C CA . LEU A 1 192 ? -34.898 31.293 -7.659 1.00 64.06 192 LEU A CA 1
ATOM 1509 C C . LEU A 1 192 ? -35.787 32.326 -8.363 1.00 64.06 192 LEU A C 1
ATOM 1511 O O . LEU A 1 192 ? -35.339 33.440 -8.628 1.00 64.06 192 LEU A O 1
ATOM 1515 N N . THR A 1 193 ? -37.049 31.989 -8.637 1.00 63.16 193 THR A N 1
ATOM 1516 C CA . THR A 1 193 ? -37.992 32.909 -9.292 1.00 63.16 193 THR A CA 1
ATOM 1517 C C . THR A 1 193 ? -38.717 33.849 -8.323 1.00 63.16 193 THR A C 1
ATOM 1519 O O . THR A 1 193 ? -39.270 34.857 -8.758 1.00 63.16 193 THR A O 1
ATOM 1522 N N . THR A 1 194 ? -38.624 33.608 -7.011 1.00 57.97 194 THR A N 1
ATOM 1523 C CA . THR A 1 194 ? -39.257 34.423 -5.954 1.00 57.97 194 THR A CA 1
ATOM 1524 C C . THR A 1 194 ? -38.284 35.416 -5.307 1.00 57.97 194 THR A C 1
ATOM 1526 O O . THR A 1 194 ? -38.354 35.688 -4.112 1.00 57.97 194 THR A O 1
ATOM 1529 N N . GLN A 1 195 ? -37.344 35.966 -6.077 1.00 52.81 195 GLN A N 1
ATOM 1530 C CA . GLN A 1 195 ? -36.540 37.104 -5.630 1.00 52.81 195 GLN A CA 1
ATOM 1531 C C . GLN A 1 195 ? -36.465 38.178 -6.720 1.00 52.81 195 GLN A C 1
ATOM 1533 O O . GLN A 1 195 ? -35.406 38.517 -7.242 1.00 52.81 195 GLN A O 1
ATOM 1538 N N . LYS A 1 196 ? -37.628 38.727 -7.086 1.00 54.09 196 LYS A N 1
ATOM 1539 C CA . LYS A 1 196 ? -37.712 39.984 -7.830 1.00 54.09 196 LYS A CA 1
ATOM 1540 C C . LYS A 1 196 ? -38.647 40.938 -7.090 1.00 54.09 196 LYS A C 1
ATOM 1542 O O . LYS A 1 196 ? -39.808 40.614 -6.882 1.00 54.09 196 LYS A O 1
ATOM 1547 N N . HIS A 1 197 ? -38.091 42.109 -6.779 1.00 52.94 197 HIS A N 1
ATOM 1548 C CA . HIS A 1 197 ? -38.669 43.275 -6.102 1.00 52.94 197 HIS A CA 1
ATOM 1549 C C . HIS A 1 197 ? -38.798 43.210 -4.578 1.00 52.94 197 HIS A C 1
ATOM 1551 O O . HIS A 1 197 ? -39.839 42.859 -4.050 1.00 52.94 197 HIS A O 1
ATOM 1557 N N . GLU A 1 198 ? -37.775 43.726 -3.894 1.00 41.66 198 GLU A N 1
ATOM 1558 C CA . GLU A 1 198 ? -37.949 44.898 -3.027 1.00 41.66 198 GLU A CA 1
ATOM 1559 C C . GLU A 1 198 ? -36.603 45.616 -2.862 1.00 41.66 198 GLU A C 1
ATOM 1561 O O . GLU A 1 198 ? -35.546 44.992 -2.772 1.00 41.66 198 GLU A O 1
ATOM 1566 N N . GLY A 1 199 ? -36.634 46.944 -2.980 1.00 55.41 199 GLY A N 1
ATOM 1567 C CA . GLY A 1 199 ? -35.451 47.790 -3.078 1.00 55.41 199 GLY A CA 1
ATOM 1568 C C . GLY A 1 199 ? -34.651 47.876 -1.782 1.00 55.41 199 GLY A C 1
ATOM 1569 O O . GLY A 1 199 ? -35.167 47.685 -0.682 1.00 55.41 199 GLY A O 1
ATOM 1570 N N . SER A 1 200 ? -33.376 48.240 -1.905 1.00 46.88 200 SER A N 1
ATOM 1571 C CA . SER A 1 200 ? -32.636 48.802 -0.780 1.00 46.88 200 SER A CA 1
ATOM 1572 C C . SER A 1 200 ? -31.571 49.812 -1.213 1.00 46.88 200 SER A C 1
ATOM 1574 O O . SER A 1 200 ? -31.059 49.727 -2.332 1.00 46.88 200 SER A O 1
ATOM 1576 N N . PRO A 1 201 ? -31.299 50.804 -0.344 1.00 52.88 201 PRO A N 1
ATOM 1577 C CA . PRO A 1 201 ? -30.655 52.062 -0.686 1.00 52.88 201 PRO A CA 1
ATOM 1578 C C . PRO A 1 201 ? -29.124 52.011 -0.612 1.00 52.88 201 PRO A C 1
ATOM 1580 O O . PRO A 1 201 ? -28.511 51.158 0.025 1.00 52.88 201 PRO A O 1
ATOM 1583 N N . VAL A 1 202 ? -28.536 53.005 -1.270 1.00 55.78 202 VAL A N 1
ATOM 1584 C CA . VAL A 1 202 ? -27.108 53.321 -1.394 1.00 55.78 202 VAL A CA 1
ATOM 1585 C C . VAL A 1 202 ? -26.395 53.445 -0.033 1.00 55.78 202 VAL A C 1
ATOM 1587 O O . VAL A 1 202 ? -26.791 54.289 0.773 1.00 55.78 202 VAL A O 1
ATOM 1590 N N . PRO A 1 203 ? -25.272 52.732 0.193 1.00 53.59 203 PRO A N 1
ATOM 1591 C CA . PRO A 1 203 ? -24.321 53.057 1.253 1.00 53.59 203 PRO A CA 1
ATOM 1592 C C . PRO A 1 203 ? -23.219 53.994 0.739 1.00 53.59 203 PRO A C 1
ATOM 1594 O O . PRO A 1 203 ? -22.543 53.718 -0.252 1.00 53.59 203 PRO A O 1
ATOM 1597 N N . ARG A 1 204 ? -23.044 55.112 1.447 1.00 42.59 204 ARG A N 1
ATOM 1598 C CA . ARG A 1 204 ? -22.013 56.133 1.229 1.00 42.59 204 ARG A CA 1
ATOM 1599 C C . ARG A 1 204 ? -20.620 55.612 1.601 1.00 42.59 204 ARG A C 1
ATOM 1601 O O . ARG A 1 204 ? -20.429 55.019 2.659 1.00 42.59 204 ARG A O 1
ATOM 1608 N N . THR A 1 205 ? -19.653 55.919 0.748 1.00 49.66 205 THR A N 1
ATOM 1609 C CA . THR A 1 205 ? -18.210 55.720 0.925 1.00 49.66 205 THR A CA 1
ATOM 1610 C C . THR A 1 205 ? -17.655 56.610 2.051 1.00 49.66 205 THR A C 1
ATOM 1612 O O . THR A 1 205 ? -17.892 57.819 2.015 1.00 49.66 205 THR A O 1
ATOM 1615 N N . PRO A 1 206 ? -16.869 56.088 3.011 1.00 51.69 206 PRO A N 1
ATOM 1616 C CA . PRO A 1 206 ? -16.053 56.919 3.894 1.00 51.69 206 PRO A CA 1
ATOM 1617 C C . PRO A 1 206 ? -14.810 57.429 3.149 1.00 51.69 206 PRO A C 1
ATOM 1619 O O . PRO A 1 206 ? -13.965 56.647 2.715 1.00 51.69 206 PRO A O 1
ATOM 1622 N N . GLN A 1 207 ? -14.708 58.749 2.993 1.00 42.22 207 GLN A N 1
ATOM 1623 C CA . GLN A 1 207 ? -13.492 59.440 2.561 1.00 42.22 207 GLN A CA 1
ATOM 1624 C C . GLN A 1 207 ? -12.475 59.446 3.711 1.00 42.22 207 GLN A C 1
ATOM 1626 O O . GLN A 1 207 ? -12.764 59.965 4.787 1.00 42.22 207 GLN A O 1
ATOM 1631 N N . PHE A 1 208 ? -11.278 58.909 3.474 1.00 49.47 208 PHE A N 1
ATOM 1632 C CA . PHE A 1 208 ? -10.112 59.164 4.321 1.00 49.47 208 PHE A CA 1
ATOM 1633 C C . PHE A 1 208 ? -9.375 60.406 3.791 1.00 49.47 208 PHE A C 1
ATOM 1635 O O . PHE A 1 208 ? -8.998 60.416 2.616 1.00 49.47 208 PHE A O 1
ATOM 1642 N N . PRO A 1 209 ? -9.167 61.455 4.607 1.00 50.28 209 PRO A N 1
ATOM 1643 C CA . PRO A 1 209 ? -8.384 62.614 4.204 1.00 50.28 209 PRO A CA 1
ATOM 1644 C C . PRO A 1 209 ? -6.882 62.300 4.213 1.00 50.28 209 PRO A C 1
ATOM 1646 O O . PRO A 1 209 ? -6.329 61.773 5.177 1.00 50.28 209 PRO A O 1
ATOM 1649 N N . ILE A 1 210 ? -6.236 62.648 3.102 1.00 42.12 210 ILE A N 1
ATOM 1650 C CA . ILE A 1 210 ? -4.790 62.618 2.897 1.00 42.12 210 ILE A CA 1
ATOM 1651 C C . ILE A 1 210 ? -4.204 63.876 3.545 1.00 42.12 210 ILE A C 1
ATOM 1653 O O . ILE A 1 210 ? -4.462 64.981 3.067 1.00 42.12 210 ILE A O 1
ATOM 1657 N N . THR A 1 211 ? -3.365 63.713 4.567 1.00 47.81 211 THR A N 1
ATOM 1658 C CA . THR A 1 211 ? -2.497 64.787 5.070 1.00 47.81 211 THR A CA 1
ATOM 1659 C C . THR A 1 211 ? -1.045 64.400 4.810 1.00 47.81 211 THR A C 1
ATOM 1661 O O . THR A 1 211 ? -0.547 63.408 5.335 1.00 47.81 211 THR A O 1
ATOM 1664 N N . LYS A 1 212 ? -0.387 65.179 3.947 1.00 44.03 212 LYS A N 1
ATOM 1665 C CA . LYS A 1 212 ? 1.055 65.142 3.675 1.00 44.03 212 LYS A CA 1
ATOM 1666 C C . LYS A 1 212 ? 1.813 65.638 4.907 1.00 44.03 212 LYS A C 1
ATOM 1668 O O . LYS A 1 212 ? 1.430 66.686 5.410 1.00 44.03 212 LYS A O 1
ATOM 1673 N N . PHE A 1 213 ? 2.908 64.988 5.301 1.00 43.53 213 PHE A N 1
ATOM 1674 C CA . PHE A 1 213 ? 4.033 65.676 5.941 1.00 43.53 213 PHE A CA 1
ATOM 1675 C C . PHE A 1 213 ? 5.378 65.009 5.613 1.00 43.53 213 PHE A C 1
ATOM 1677 O O . PHE A 1 213 ? 5.471 63.805 5.398 1.00 43.53 213 PHE A O 1
ATOM 1684 N N . ASP A 1 214 ? 6.345 65.910 5.515 1.00 44.66 214 ASP A N 1
ATOM 1685 C CA . ASP A 1 214 ? 7.697 65.939 4.965 1.00 44.66 214 ASP A CA 1
ATOM 1686 C C . ASP A 1 214 ? 8.744 64.871 5.334 1.00 44.66 214 ASP A C 1
ATOM 1688 O O . ASP A 1 214 ? 8.676 64.181 6.348 1.00 44.66 214 ASP A O 1
ATOM 1692 N N . GLN A 1 215 ? 9.782 64.854 4.488 1.00 42.78 215 GLN A N 1
ATOM 1693 C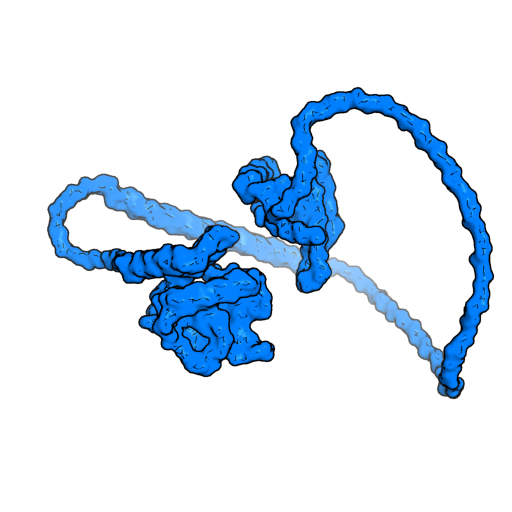 CA . GLN A 1 215 ? 11.091 64.217 4.664 1.00 42.78 215 GLN A CA 1
ATOM 1694 C C . GLN A 1 215 ? 11.979 64.930 5.699 1.00 42.78 215 GLN A C 1
ATOM 1696 O O . GLN A 1 215 ? 11.954 66.155 5.784 1.00 42.78 215 GLN A O 1
ATOM 1701 N N . ARG A 1 216 ? 12.874 64.139 6.323 1.00 37.97 216 ARG A N 1
ATOM 1702 C CA . ARG A 1 216 ? 14.188 64.427 6.971 1.00 37.97 216 ARG A CA 1
ATOM 1703 C C . ARG A 1 216 ? 14.229 63.759 8.346 1.00 37.97 216 ARG A C 1
ATOM 1705 O O . ARG A 1 216 ? 13.233 63.763 9.047 1.00 37.97 216 ARG A O 1
ATOM 1712 N N . GLN A 1 217 ? 15.323 63.225 8.865 1.00 36.81 217 GLN A N 1
ATOM 1713 C CA . GLN A 1 217 ? 16.684 62.920 8.424 1.00 36.81 217 GLN A CA 1
ATOM 1714 C C . GLN A 1 217 ? 17.241 62.055 9.568 1.00 36.81 217 GLN A C 1
ATOM 1716 O O . GLN A 1 217 ? 16.921 62.318 10.722 1.00 36.81 217 GLN A O 1
ATOM 1721 N N . ASP A 1 218 ? 18.109 61.112 9.223 1.00 36.94 218 ASP A N 1
ATOM 1722 C CA . ASP A 1 218 ? 19.252 60.643 10.010 1.00 36.94 218 ASP A CA 1
ATOM 1723 C C . ASP A 1 218 ? 19.062 60.035 11.419 1.00 36.94 218 ASP A C 1
ATOM 1725 O O . ASP A 1 218 ? 18.613 60.680 12.363 1.00 36.94 218 ASP A O 1
ATOM 1729 N N . ARG A 1 219 ? 19.667 58.838 11.546 1.00 34.25 219 ARG A N 1
ATOM 1730 C CA . ARG A 1 219 ? 20.454 58.274 12.673 1.00 34.25 219 ARG A CA 1
ATOM 1731 C C . ARG A 1 219 ? 19.945 56.930 13.221 1.00 34.25 219 ARG A C 1
ATOM 1733 O O . ARG A 1 219 ? 19.136 56.868 14.136 1.00 34.25 219 ARG A O 1
ATOM 1740 N N . GLU A 1 220 ? 20.545 55.848 12.720 1.00 42.84 220 GLU A N 1
ATOM 1741 C CA . GLU A 1 220 ? 21.095 54.790 13.592 1.00 42.84 220 GLU A CA 1
ATOM 1742 C C . GLU A 1 220 ? 22.258 55.379 14.433 1.00 42.84 220 GLU A C 1
ATOM 1744 O O . GLU A 1 220 ? 22.783 56.422 14.023 1.00 42.84 220 GLU A O 1
ATOM 1749 N N . PRO A 1 221 ? 22.742 54.765 15.541 1.00 45.03 221 PRO A N 1
ATOM 1750 C CA . PRO A 1 221 ? 22.610 53.354 15.939 1.00 45.03 221 PRO A CA 1
ATOM 1751 C C . PRO A 1 221 ? 22.373 53.121 17.459 1.00 45.03 221 PRO A C 1
ATOM 1753 O O . PRO A 1 221 ? 22.365 54.041 18.267 1.00 45.03 221 PRO A O 1
ATOM 1756 N N . GLY A 1 222 ? 22.321 51.844 17.859 1.00 32.94 222 GLY A N 1
ATOM 1757 C CA . GLY A 1 222 ? 23.215 51.380 18.931 1.00 32.94 222 GLY A CA 1
ATOM 1758 C C . GLY A 1 222 ? 22.745 51.465 20.390 1.00 32.94 222 GLY A C 1
ATOM 1759 O O . GLY A 1 222 ? 23.066 52.406 21.095 1.00 32.94 222 GLY A O 1
ATOM 1760 N N . VAL A 1 223 ? 22.090 50.388 20.835 1.00 40.06 223 VAL A N 1
ATOM 1761 C CA . VAL A 1 223 ? 22.411 49.531 22.005 1.00 40.06 223 VAL A CA 1
ATOM 1762 C C . VAL A 1 223 ? 22.889 50.168 23.338 1.00 40.06 223 VAL A C 1
ATOM 1764 O O . VAL A 1 223 ? 23.911 50.846 23.398 1.00 40.06 223 VAL A O 1
ATOM 1767 N N . LYS A 1 224 ? 22.250 49.655 24.415 1.00 44.16 224 LYS A N 1
ATOM 1768 C CA . LYS A 1 224 ? 22.458 49.744 25.892 1.00 44.16 224 LYS A CA 1
ATOM 1769 C C . LYS A 1 224 ? 21.527 50.762 26.568 1.00 44.16 224 LYS A C 1
ATOM 1771 O O . LYS A 1 224 ? 21.410 51.864 26.042 1.00 44.16 224 LYS A O 1
ATOM 1776 N N . PRO A 1 225 ? 20.831 50.412 27.678 1.00 46.16 225 PRO A N 1
ATOM 1777 C CA . PRO A 1 225 ? 21.452 50.225 29.010 1.00 46.16 225 PRO A CA 1
ATOM 1778 C C . PRO A 1 225 ? 20.803 49.104 29.890 1.00 46.16 225 PRO A C 1
ATOM 1780 O O . PRO A 1 225 ? 19.651 48.747 29.693 1.00 46.16 225 PRO A O 1
ATOM 1783 N N . VAL A 1 226 ? 21.577 48.366 30.702 1.00 47.06 226 VAL A N 1
ATOM 1784 C CA . VAL A 1 226 ? 21.763 48.516 32.175 1.00 47.06 226 VAL A CA 1
ATOM 1785 C C . VAL A 1 226 ? 20.951 47.499 32.999 1.00 47.06 226 VAL A C 1
ATOM 1787 O O . VAL A 1 226 ? 19.730 47.424 32.917 1.00 47.06 226 VAL A O 1
ATOM 1790 N N . GLU A 1 227 ? 21.698 46.710 33.777 1.00 47.88 227 GLU A N 1
ATOM 1791 C CA . GLU A 1 227 ? 21.281 45.992 34.986 1.00 47.88 227 GLU A CA 1
ATOM 1792 C C . GLU A 1 227 ? 20.911 46.984 36.099 1.00 47.88 227 GLU A C 1
ATOM 1794 O O . GLU A 1 227 ? 21.710 47.869 36.369 1.00 47.88 227 GLU A O 1
ATOM 1799 N N . GLU A 1 228 ? 19.787 46.789 36.793 1.00 40.72 228 GLU A N 1
ATOM 1800 C CA . GLU A 1 228 ? 19.652 47.019 38.250 1.00 40.72 228 GLU A CA 1
ATOM 1801 C C . GLU A 1 228 ? 18.295 46.449 38.699 1.00 40.72 228 GLU A C 1
ATOM 1803 O O . GLU A 1 228 ? 17.244 46.795 38.167 1.00 40.72 228 GLU A O 1
ATOM 1808 N N . ASP A 1 229 ? 18.307 45.306 39.377 1.00 35.09 229 ASP A N 1
ATOM 1809 C CA . ASP A 1 229 ? 18.185 45.169 40.835 1.00 35.09 229 ASP A CA 1
ATOM 1810 C C . ASP A 1 229 ? 16.789 45.509 41.382 1.00 35.09 229 ASP A C 1
ATOM 1812 O O . ASP A 1 229 ? 16.351 46.655 41.435 1.00 35.09 229 ASP A O 1
ATOM 1816 N N . SER A 1 230 ? 16.096 44.468 41.838 1.00 45.56 230 SER A N 1
ATOM 1817 C CA . SER A 1 230 ? 15.118 44.541 42.923 1.00 45.56 230 SER A CA 1
ATOM 1818 C C . SER A 1 230 ? 14.949 43.140 43.501 1.00 45.56 230 SER A C 1
ATOM 1820 O O . SER A 1 230 ? 14.289 42.261 42.946 1.00 45.56 230 SER A O 1
ATOM 1822 N N . ARG A 1 231 ? 15.644 42.943 44.617 1.00 43.53 231 ARG A N 1
ATOM 1823 C CA . ARG A 1 231 ? 15.620 41.784 45.507 1.00 43.53 231 ARG A CA 1
ATOM 1824 C C . ARG A 1 231 ? 14.337 41.720 46.361 1.00 43.53 231 ARG A C 1
ATOM 1826 O O . ARG A 1 231 ? 13.679 42.730 46.580 1.00 43.53 231 ARG A O 1
ATOM 1833 N N . VAL A 1 232 ? 14.188 40.553 47.012 1.00 36.44 232 VAL A N 1
ATOM 1834 C CA . VAL A 1 232 ? 13.469 40.270 48.283 1.00 36.44 232 VAL A CA 1
ATOM 1835 C C . VAL A 1 232 ? 11.948 40.040 48.100 1.00 36.44 232 VAL A C 1
ATOM 1837 O O . VAL A 1 232 ? 11.259 40.875 47.544 1.00 36.44 232 VAL A O 1
ATOM 1840 N N . ASN A 1 233 ? 11.325 38.924 48.508 1.00 39.88 233 ASN A N 1
ATOM 1841 C CA . ASN A 1 233 ? 11.518 38.196 49.760 1.00 39.88 233 ASN A CA 1
ATOM 1842 C C . ASN A 1 233 ? 11.163 36.699 49.698 1.00 39.88 233 ASN A C 1
ATOM 1844 O O . ASN A 1 233 ? 10.435 36.226 48.828 1.00 39.88 233 ASN A O 1
ATOM 1848 N N . LYS A 1 234 ? 11.700 36.000 50.693 1.00 36.84 234 LYS A N 1
ATOM 1849 C CA . LYS A 1 234 ? 11.738 34.561 50.931 1.00 36.84 234 LYS A CA 1
ATOM 1850 C C . LYS A 1 234 ? 10.689 34.156 51.984 1.00 36.84 234 LYS A C 1
ATOM 1852 O O . LYS A 1 234 ? 10.295 34.982 52.799 1.00 36.84 234 LYS A O 1
ATOM 1857 N N . ASP A 1 235 ? 10.369 32.862 51.985 1.00 36.44 235 ASP A N 1
ATOM 1858 C CA . ASP A 1 235 ? 9.789 32.052 53.071 1.00 36.44 235 ASP A CA 1
ATOM 1859 C C . ASP A 1 235 ? 8.311 32.266 53.452 1.00 36.44 235 ASP A C 1
ATOM 1861 O O . ASP A 1 235 ? 7.917 33.291 53.993 1.00 36.44 235 ASP A O 1
ATOM 1865 N N . THR A 1 236 ? 7.499 31.215 53.270 1.00 33.28 236 THR A N 1
ATOM 1866 C CA . THR A 1 236 ? 6.826 30.501 54.379 1.00 33.28 236 THR A CA 1
ATOM 1867 C C . THR A 1 236 ? 6.212 29.200 53.854 1.00 33.28 236 THR A C 1
ATOM 1869 O O . THR A 1 236 ? 5.247 29.200 53.092 1.00 33.28 236 THR A O 1
ATOM 1872 N N . ALA A 1 237 ? 6.785 28.079 54.290 1.00 41.09 237 ALA A N 1
ATOM 1873 C CA . ALA A 1 237 ? 6.132 26.782 54.312 1.00 41.09 237 ALA A CA 1
ATOM 1874 C C . ALA A 1 237 ? 5.227 26.711 55.551 1.00 41.09 237 ALA A C 1
ATOM 1876 O O . ALA A 1 237 ? 5.667 27.046 56.648 1.00 41.09 237 ALA A O 1
ATOM 1877 N N . ALA A 1 238 ? 3.993 26.238 55.387 1.00 41.06 238 ALA A N 1
ATOM 1878 C CA . ALA A 1 238 ? 3.211 25.689 56.485 1.00 41.06 238 ALA A CA 1
ATOM 1879 C C . ALA A 1 238 ? 2.313 24.562 55.965 1.00 41.06 238 ALA A C 1
ATOM 1881 O O . ALA A 1 238 ? 1.481 24.721 55.075 1.00 41.06 238 ALA A O 1
ATOM 1882 N N . GLU A 1 239 ? 2.582 23.407 56.540 1.00 41.34 239 GLU A N 1
ATOM 1883 C CA . GLU A 1 239 ? 1.962 22.101 56.430 1.00 41.34 239 GLU A CA 1
ATOM 1884 C C . GLU A 1 239 ? 0.524 22.115 56.983 1.00 41.34 239 GLU A C 1
ATOM 1886 O O . GLU A 1 239 ? 0.262 22.707 58.029 1.00 41.34 239 GLU A O 1
ATOM 1891 N N . SER A 1 240 ? -0.418 21.423 56.333 1.00 42.16 240 SER A N 1
ATOM 1892 C CA . SER A 1 240 ? -1.633 20.978 57.024 1.00 42.16 240 SER A CA 1
ATOM 1893 C C . SER A 1 240 ? -2.120 19.637 56.491 1.00 42.16 240 SER A C 1
ATOM 1895 O O . SER A 1 240 ? -2.619 19.485 55.378 1.00 42.16 240 SER A O 1
ATOM 1897 N N . LYS A 1 241 ? -1.906 18.652 57.352 1.00 40.56 241 LYS A N 1
ATOM 1898 C CA . LYS A 1 241 ? -2.350 17.269 57.318 1.00 40.56 241 LYS A CA 1
ATOM 1899 C C . LYS A 1 241 ? -3.792 17.210 57.831 1.00 40.56 241 LYS A C 1
ATOM 1901 O O . LYS A 1 241 ? -4.041 17.654 58.946 1.00 40.56 241 LYS A O 1
ATOM 1906 N N . SER A 1 242 ? -4.707 16.583 57.090 1.00 40.06 242 SER A N 1
ATOM 1907 C CA . SER A 1 242 ? -5.839 15.888 57.715 1.00 40.06 242 SER A CA 1
ATOM 1908 C C . SER A 1 242 ? -6.332 14.693 56.889 1.00 40.06 242 SER A C 1
ATOM 1910 O O . SER A 1 242 ? -6.683 14.798 55.716 1.00 40.06 242 SER A O 1
ATOM 1912 N N . GLN A 1 243 ? -6.276 13.555 57.574 1.00 39.69 243 GLN A N 1
ATOM 1913 C CA . GLN A 1 243 ? -6.876 12.229 57.382 1.00 39.69 243 GLN A CA 1
ATOM 1914 C C . GLN A 1 243 ? -8.403 12.292 57.107 1.00 39.69 243 GLN A C 1
ATOM 1916 O O . GLN A 1 243 ? -9.023 13.283 57.461 1.00 39.69 243 GLN A O 1
ATOM 1921 N N . GLN A 1 244 ? -9.162 11.305 56.604 1.00 41.88 244 GLN A N 1
ATOM 1922 C CA . GLN A 1 244 ? -9.006 9.917 56.128 1.00 41.88 244 GLN A CA 1
ATOM 1923 C C . GLN A 1 244 ? -10.444 9.347 56.086 1.00 41.88 244 GLN A C 1
ATOM 1925 O O . GLN A 1 244 ? -11.134 9.521 57.079 1.00 41.88 244 GLN A O 1
ATOM 1930 N N . VAL A 1 245 ? -10.888 8.625 55.046 1.00 43.16 245 VAL A N 1
ATOM 1931 C CA . VAL A 1 245 ? -11.795 7.458 55.212 1.00 43.16 245 VAL A CA 1
ATOM 1932 C C . VAL A 1 245 ? -11.578 6.488 54.037 1.00 43.16 245 VAL A C 1
ATOM 1934 O O . VAL A 1 245 ? -11.731 6.897 52.885 1.00 43.16 245 VAL A O 1
ATOM 1937 N N . PRO A 1 246 ? -11.234 5.212 54.287 1.00 42.59 246 PRO A N 1
ATOM 1938 C CA . PRO A 1 246 ? -11.212 4.173 53.269 1.00 42.59 246 PRO A CA 1
ATOM 1939 C C . PRO A 1 246 ? -12.621 3.588 53.094 1.00 42.59 246 PRO A C 1
ATOM 1941 O O . PRO A 1 246 ? -13.228 3.128 54.059 1.00 42.59 246 PRO A O 1
ATOM 1944 N N . ILE A 1 247 ? -13.129 3.566 51.861 1.00 43.06 247 ILE A N 1
ATOM 1945 C CA . ILE A 1 247 ? -14.260 2.712 51.480 1.00 43.06 247 ILE A CA 1
ATOM 1946 C C . ILE A 1 247 ? -13.752 1.747 50.397 1.00 43.06 247 ILE A C 1
ATOM 1948 O O . ILE A 1 247 ? -13.064 2.195 49.475 1.00 43.06 247 ILE A O 1
ATOM 1952 N N . PRO A 1 248 ? -14.019 0.431 50.500 1.00 47.62 248 PRO A N 1
ATOM 1953 C CA . PRO A 1 248 ? -13.379 -0.581 49.668 1.00 47.62 248 PRO A CA 1
ATOM 1954 C C . PRO A 1 248 ? -13.939 -0.539 48.244 1.00 47.62 248 PRO A C 1
ATOM 1956 O O . PRO A 1 248 ? -15.069 -0.959 47.999 1.00 47.62 248 PRO A O 1
ATOM 1959 N N . SER A 1 249 ? -13.147 -0.054 47.287 1.00 49.41 249 SER A N 1
ATOM 1960 C CA . SER A 1 249 ? -13.453 -0.238 45.870 1.00 49.41 249 SER A CA 1
ATOM 1961 C C . SER A 1 249 ? -12.950 -1.611 45.449 1.00 49.41 249 SER A C 1
ATOM 1963 O O . SER A 1 249 ? -11.755 -1.822 45.254 1.00 49.41 249 SER A O 1
ATOM 1965 N N . ALA A 1 250 ? -13.889 -2.547 45.344 1.00 41.94 250 ALA A N 1
ATOM 1966 C CA . ALA A 1 250 ? -13.690 -3.845 44.726 1.00 41.94 250 ALA A CA 1
ATOM 1967 C C . ALA A 1 250 ? -12.944 -3.722 43.382 1.00 41.94 250 ALA A C 1
ATOM 1969 O O . ALA A 1 250 ? -13.128 -2.770 42.621 1.00 41.94 250 ALA A O 1
ATOM 1970 N N . ALA A 1 251 ? -12.084 -4.708 43.145 1.00 52.97 251 ALA A N 1
ATOM 1971 C CA . ALA A 1 251 ? -11.091 -4.779 42.089 1.00 52.97 251 ALA A CA 1
ATOM 1972 C C . ALA A 1 251 ? -11.610 -4.422 40.680 1.00 52.97 251 ALA A C 1
ATOM 1974 O O . ALA A 1 251 ? -12.401 -5.150 40.084 1.00 52.97 251 ALA A O 1
ATOM 1975 N N . LEU A 1 252 ? -11.040 -3.362 40.104 1.00 45.44 252 LEU A N 1
ATOM 1976 C CA . LEU A 1 252 ? -10.703 -3.297 38.682 1.00 45.44 252 LEU A CA 1
ATOM 1977 C C . LEU A 1 252 ? -9.178 -3.147 38.591 1.00 45.44 252 LEU A C 1
ATOM 1979 O O . LEU A 1 252 ? -8.612 -2.393 39.382 1.00 45.44 252 LEU A O 1
ATOM 1983 N N . PRO A 1 253 ? -8.495 -3.867 37.685 1.00 48.44 253 PRO A N 1
ATOM 1984 C CA . PRO A 1 253 ? -7.041 -3.925 37.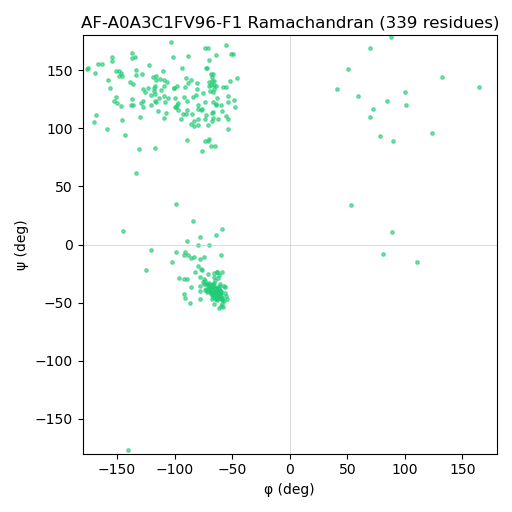688 1.00 48.44 253 PRO A CA 1
ATOM 1985 C C . PRO A 1 253 ? -6.437 -2.545 37.412 1.00 48.44 253 PRO A C 1
ATOM 1987 O O . PRO A 1 253 ? -6.674 -1.931 36.370 1.00 48.44 253 PRO A O 1
ATOM 1990 N N . GLU A 1 254 ? -5.633 -2.085 38.369 1.00 45.25 254 GLU A N 1
ATOM 1991 C CA . GLU A 1 254 ? -4.725 -0.960 38.217 1.00 45.25 254 GLU A CA 1
ATOM 1992 C C . GLU A 1 254 ? -3.781 -1.194 37.035 1.00 45.25 254 GLU A C 1
ATOM 1994 O O . GLU A 1 254 ? -3.224 -2.273 36.810 1.00 45.25 254 GLU A O 1
ATOM 1999 N N . ARG A 1 255 ? -3.634 -0.134 36.248 1.00 39.03 255 ARG A N 1
ATOM 2000 C CA . ARG A 1 255 ? -2.969 -0.110 34.953 1.00 39.03 255 ARG A CA 1
ATOM 2001 C C . ARG A 1 255 ? -1.458 -0.270 35.136 1.00 39.03 255 ARG A C 1
ATOM 2003 O O . ARG A 1 255 ? -0.766 0.698 35.446 1.00 39.03 255 ARG A O 1
ATOM 2010 N N . LYS A 1 256 ? -0.922 -1.463 34.865 1.00 38.03 256 LYS A N 1
ATOM 2011 C CA . LYS A 1 256 ? 0.499 -1.597 34.518 1.00 38.03 256 LYS A CA 1
ATOM 2012 C C . LYS A 1 256 ? 0.743 -0.835 33.214 1.00 38.03 256 LYS A C 1
ATOM 2014 O O . LYS A 1 256 ? 0.050 -1.046 32.221 1.00 38.03 256 LYS A O 1
ATOM 2019 N N . ALA A 1 257 ? 1.711 0.076 33.225 1.00 43.31 257 ALA A N 1
ATOM 2020 C CA . ALA A 1 257 ? 2.229 0.689 32.012 1.00 43.31 257 ALA A CA 1
ATOM 2021 C C . ALA A 1 257 ? 2.964 -0.393 31.208 1.00 43.31 257 ALA A C 1
ATOM 2023 O O . ALA A 1 257 ? 4.034 -0.842 31.607 1.00 43.31 257 ALA A O 1
ATOM 2024 N N . ILE A 1 258 ? 2.352 -0.842 30.115 1.00 38.25 258 ILE A N 1
ATOM 2025 C CA . ILE A 1 258 ? 2.954 -1.774 29.162 1.00 38.25 258 ILE A CA 1
ATOM 2026 C C . ILE A 1 258 ? 3.255 -0.977 27.894 1.00 38.25 258 ILE A C 1
ATOM 2028 O O . ILE A 1 258 ? 2.360 -0.355 27.317 1.00 38.25 258 ILE A O 1
ATOM 2032 N N . GLU A 1 259 ? 4.520 -0.974 27.480 1.00 46.19 259 GLU A N 1
ATOM 2033 C CA . GLU A 1 259 ? 4.936 -0.512 26.160 1.00 46.19 259 GLU A CA 1
ATOM 2034 C C . GLU A 1 259 ? 4.282 -1.403 25.093 1.00 46.19 259 GLU A C 1
ATOM 2036 O O . GLU A 1 259 ? 4.617 -2.576 24.946 1.00 46.19 259 GLU A O 1
ATOM 2041 N N . GLY A 1 260 ? 3.296 -0.868 24.372 1.00 51.88 260 GLY A N 1
ATOM 2042 C CA . GLY A 1 260 ? 2.543 -1.615 23.367 1.00 51.88 260 GLY A CA 1
ATOM 2043 C C . GLY A 1 260 ? 1.540 -0.738 22.620 1.00 51.88 260 GLY A C 1
ATOM 2044 O O . GLY A 1 260 ? 1.053 0.265 23.144 1.00 51.88 260 GLY A O 1
ATOM 2045 N N . THR A 1 261 ? 1.249 -1.093 21.367 1.00 60.25 261 THR A N 1
ATOM 2046 C CA . THR A 1 261 ? 0.246 -0.421 20.527 1.00 60.25 261 THR A CA 1
ATOM 2047 C C . THR A 1 261 ? -1.128 -0.485 21.198 1.00 60.25 261 THR A C 1
ATOM 2049 O O . THR A 1 261 ? -1.694 -1.566 21.332 1.00 60.25 261 THR A O 1
ATOM 2052 N N . GLN A 1 262 ? -1.685 0.663 21.590 1.00 83.19 262 GLN A N 1
ATOM 2053 C CA . GLN A 1 262 ? -3.046 0.742 22.129 1.00 83.19 262 GLN A CA 1
ATOM 2054 C C . GLN A 1 262 ? -4.045 0.973 20.993 1.00 83.19 262 GLN A C 1
ATOM 2056 O O . GLN A 1 262 ? -3.769 1.689 20.029 1.00 83.19 262 GLN A O 1
ATOM 2061 N N . TYR A 1 263 ? -5.222 0.364 21.103 1.00 88.44 263 TYR A N 1
ATOM 2062 C CA . TYR A 1 263 ? -6.327 0.542 20.168 1.00 88.44 263 TYR A CA 1
ATOM 2063 C C . TYR A 1 263 ? -7.429 1.388 20.808 1.00 88.44 263 TYR A C 1
ATOM 2065 O O . TYR A 1 263 ? -7.782 1.198 21.966 1.00 88.44 263 TYR A O 1
ATOM 2073 N N . SER A 1 264 ? -8.028 2.282 20.036 1.00 91.75 264 SER A N 1
ATOM 2074 C CA . SER A 1 264 ? -9.175 3.101 20.431 1.00 91.75 264 SER A CA 1
ATOM 2075 C C . SER A 1 264 ? -10.189 3.160 19.295 1.00 91.75 264 SER A C 1
ATOM 2077 O O . SER A 1 264 ? -9.869 2.9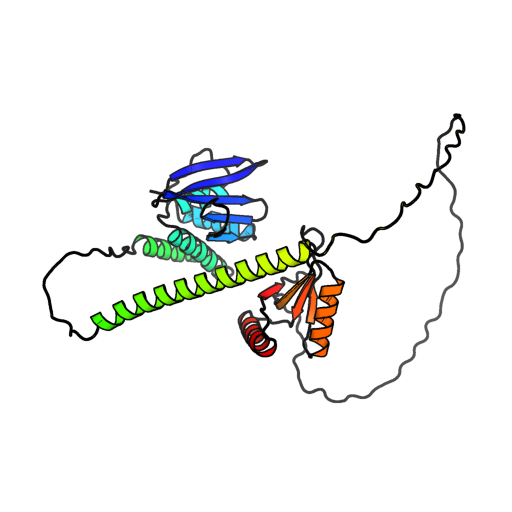05 18.134 1.00 91.75 264 SER A O 1
ATOM 2079 N N . LEU A 1 265 ? -11.430 3.511 19.609 1.00 92.62 265 LEU A N 1
ATOM 2080 C CA . LEU A 1 265 ? -12.499 3.645 18.623 1.00 92.62 265 LEU A CA 1
ATOM 2081 C C . LEU A 1 265 ? -12.586 5.104 18.185 1.00 92.62 265 LEU A C 1
ATOM 2083 O O . LEU A 1 265 ? -13.047 5.946 18.947 1.00 92.62 265 LEU A O 1
ATOM 2087 N N . GLN A 1 266 ? -12.160 5.415 16.966 1.00 94.62 266 GLN A N 1
ATOM 2088 C CA . GLN A 1 266 ? -12.370 6.727 16.368 1.00 94.62 2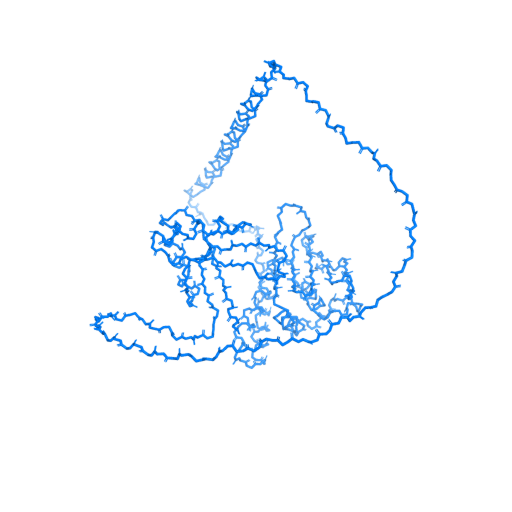66 GLN A CA 1
ATOM 2089 C C . GLN A 1 266 ? -13.812 6.852 15.881 1.00 94.62 266 GLN A C 1
ATOM 2091 O O . GLN A 1 266 ? -14.231 6.155 14.954 1.00 94.62 266 GLN A O 1
ATOM 2096 N N . ILE A 1 267 ? -14.540 7.780 16.492 1.00 94.25 267 ILE A N 1
ATOM 2097 C CA . ILE A 1 267 ? -15.939 8.061 16.166 1.00 94.25 267 ILE A CA 1
ATOM 2098 C C . ILE A 1 267 ? -16.012 9.066 15.026 1.00 94.25 267 ILE A C 1
ATOM 2100 O O . ILE A 1 267 ? -16.672 8.828 14.021 1.00 94.25 267 ILE A O 1
ATOM 2104 N N . GLU A 1 268 ? -15.287 10.177 15.158 1.00 92.19 268 GLU A N 1
ATOM 2105 C CA . GLU A 1 268 ? -15.304 11.249 14.169 1.00 92.19 268 GLU A CA 1
ATOM 2106 C C . GLU A 1 268 ? -13.996 12.048 14.200 1.00 92.19 268 GLU A C 1
ATOM 2108 O O . GLU A 1 268 ? -13.251 12.022 15.184 1.00 92.19 268 GLU A O 1
ATOM 2113 N N . ALA A 1 269 ? -13.685 12.730 13.099 1.00 91.75 269 ALA A N 1
ATOM 2114 C CA . ALA A 1 269 ? -12.517 13.593 12.982 1.00 91.75 269 ALA A CA 1
ATOM 2115 C C . ALA A 1 269 ? -12.939 14.967 12.458 1.00 91.75 269 ALA A C 1
ATOM 2117 O O . ALA A 1 269 ? -13.485 15.082 11.361 1.00 91.75 269 ALA A O 1
ATOM 2118 N N . PHE A 1 270 ? -12.649 16.013 13.227 1.00 92.19 270 PHE A N 1
ATOM 2119 C CA . PHE A 1 270 ? -13.055 17.381 12.930 1.00 92.19 270 PHE A CA 1
ATOM 2120 C C . PHE A 1 270 ? -11.862 18.249 12.544 1.00 92.19 270 PHE A C 1
ATOM 2122 O O . PHE A 1 270 ? -10.753 18.080 13.041 1.00 92.19 270 PHE A O 1
ATOM 2129 N N . LYS A 1 271 ? -12.106 19.244 11.687 1.00 90.12 271 LYS A N 1
ATOM 2130 C CA . LYS A 1 271 ? -11.138 20.322 11.419 1.00 90.12 271 LYS A CA 1
ATOM 2131 C C . LYS A 1 271 ? -11.103 21.373 12.536 1.00 90.12 271 LYS A C 1
ATOM 2133 O O . LYS A 1 271 ? -10.137 22.116 12.640 1.00 90.12 271 LYS A O 1
ATOM 2138 N N . ASN A 1 272 ? -12.172 21.455 13.330 1.00 90.88 272 ASN A N 1
ATOM 2139 C CA . ASN A 1 272 ? -12.345 22.427 14.404 1.00 90.88 272 ASN A CA 1
ATOM 2140 C C . ASN A 1 272 ? -12.345 21.706 15.757 1.00 90.88 272 ASN A C 1
ATOM 2142 O O . ASN A 1 272 ? -13.141 20.790 15.967 1.00 90.88 272 ASN A O 1
ATOM 2146 N N . GLU A 1 273 ? -11.479 22.157 16.658 1.00 92.56 273 GLU A N 1
ATOM 2147 C CA . GLU A 1 273 ? -11.330 21.657 18.025 1.00 92.56 273 GLU A CA 1
ATOM 2148 C C . GLU A 1 273 ? -12.637 21.696 18.815 1.00 92.56 273 GLU A C 1
ATOM 2150 O O . GLU A 1 273 ? -13.033 20.695 19.406 1.00 92.56 273 GLU A O 1
ATOM 2155 N N . LYS A 1 274 ? -13.381 22.806 18.725 1.00 94.38 274 LYS A N 1
ATOM 2156 C CA . LYS A 1 274 ? -14.632 22.998 19.471 1.00 94.38 274 LYS A CA 1
ATOM 2157 C C . LYS A 1 274 ? -15.682 21.942 19.127 1.00 94.38 274 LYS A C 1
ATOM 2159 O O . LYS A 1 274 ? -16.419 21.495 20.001 1.00 94.38 274 LYS A O 1
ATOM 2164 N N . ASN A 1 275 ? -15.730 21.510 17.865 1.00 93.44 275 ASN A N 1
ATOM 2165 C CA . ASN A 1 275 ? -16.658 20.467 17.426 1.00 93.44 275 ASN A CA 1
ATOM 2166 C C . ASN A 1 275 ? -16.252 19.094 17.981 1.00 93.44 275 ASN A C 1
ATOM 2168 O O . ASN A 1 275 ? -17.110 18.327 18.414 1.00 93.44 275 ASN A O 1
ATOM 2172 N N . ALA A 1 276 ? -14.947 18.804 18.012 1.00 94.81 276 ALA A N 1
ATOM 2173 C CA . ALA A 1 276 ? -14.429 17.572 18.600 1.00 94.81 276 ALA A CA 1
ATOM 2174 C C . ALA A 1 276 ? -14.688 17.513 20.113 1.00 94.81 276 ALA A C 1
ATOM 2176 O O . ALA A 1 276 ? -15.131 16.485 20.625 1.00 94.81 276 ALA A O 1
ATOM 2177 N N . GLU A 1 277 ? -14.481 18.624 20.820 1.00 95.00 277 GLU A N 1
ATOM 2178 C CA . GLU A 1 277 ? -14.777 18.730 22.249 1.00 95.00 277 GLU A CA 1
ATOM 2179 C C . GLU A 1 277 ? -16.265 18.567 22.556 1.00 95.00 277 GLU A C 1
ATOM 2181 O O . GLU A 1 277 ? -16.617 17.881 23.517 1.00 95.00 277 GLU A O 1
ATOM 2186 N N . ALA A 1 278 ? -17.142 19.179 21.754 1.00 96.31 278 ALA A N 1
ATOM 2187 C CA . ALA A 1 278 ? -18.585 19.058 21.927 1.00 96.31 278 ALA A CA 1
ATOM 2188 C C . ALA A 1 278 ? -19.030 17.591 21.834 1.00 96.31 278 ALA A C 1
ATOM 2190 O O . ALA A 1 278 ? -19.729 17.108 22.728 1.00 96.31 278 ALA A O 1
ATOM 2191 N N . LEU A 1 279 ? -18.552 16.860 20.818 1.00 94.06 279 LEU A N 1
ATOM 2192 C CA . LEU A 1 279 ? -18.846 15.435 20.670 1.00 94.06 279 LEU A CA 1
ATOM 2193 C C . LEU A 1 279 ? -18.241 14.605 21.814 1.00 94.06 279 LEU A C 1
ATOM 2195 O O . LEU A 1 279 ? -18.905 13.720 22.349 1.00 94.06 279 LEU A O 1
ATOM 2199 N N . SER A 1 280 ? -17.006 14.898 22.235 1.00 94.19 280 SER A N 1
ATOM 2200 C CA . SER A 1 280 ? -16.379 14.199 23.365 1.00 94.19 280 SER A CA 1
ATOM 2201 C C . SER A 1 280 ? -17.181 14.376 24.656 1.00 94.19 280 SER A C 1
ATOM 2203 O O . SER A 1 280 ? -17.413 13.404 25.369 1.00 94.19 280 SER A O 1
ATOM 2205 N N . LYS A 1 281 ? -17.660 15.594 24.940 1.00 96.44 281 LYS A N 1
ATOM 2206 C CA . LYS A 1 281 ? -18.504 15.886 26.108 1.00 96.44 281 LYS A CA 1
ATOM 2207 C C . LYS A 1 281 ? -19.864 15.195 26.016 1.00 96.44 281 LYS A C 1
ATOM 2209 O O . LYS A 1 281 ? -20.347 14.684 27.022 1.00 96.44 281 LYS A O 1
ATOM 2214 N N . GLU A 1 282 ? -20.478 15.145 24.833 1.00 94.94 282 GLU A N 1
ATOM 2215 C CA . GLU A 1 282 ? -21.718 14.386 24.615 1.00 94.94 282 GLU A CA 1
ATOM 2216 C C . GLU A 1 282 ? -21.521 12.900 24.947 1.00 94.94 282 GLU A C 1
ATOM 2218 O O . GLU A 1 282 ? -22.302 12.315 25.697 1.00 94.94 282 GLU A O 1
ATOM 2223 N N . LEU A 1 283 ? -20.447 12.296 24.436 1.00 92.88 283 LEU A N 1
ATOM 2224 C CA . LEU A 1 283 ? -20.133 10.888 24.665 1.00 92.88 283 LEU A CA 1
ATOM 2225 C C . LEU A 1 283 ? -19.780 10.607 26.133 1.00 92.88 283 LEU A C 1
ATOM 2227 O O . LEU A 1 283 ? -20.227 9.603 26.684 1.00 92.88 283 LEU A O 1
ATOM 2231 N N . GLN A 1 284 ? -19.066 11.515 26.800 1.00 92.88 284 GLN A N 1
ATOM 2232 C CA . GLN A 1 284 ? -18.799 11.425 28.240 1.00 92.88 284 GLN A CA 1
ATOM 2233 C C . GLN A 1 284 ? -20.086 11.469 29.069 1.00 92.88 284 GLN A C 1
ATOM 2235 O O . GLN A 1 284 ? -20.252 10.659 29.977 1.00 92.88 284 GLN A O 1
ATOM 2240 N N . ARG A 1 285 ? -21.043 12.342 28.723 1.00 94.50 285 ARG A N 1
ATOM 2241 C CA . ARG A 1 285 ? -22.363 12.389 29.384 1.00 94.50 285 ARG A CA 1
ATOM 2242 C C . ARG A 1 285 ? -23.161 11.099 29.202 1.00 94.50 285 ARG A C 1
ATOM 2244 O O . ARG A 1 285 ? -23.951 10.748 30.069 1.00 94.50 285 ARG A O 1
ATOM 2251 N N . LYS A 1 286 ? -22.939 10.380 28.099 1.00 90.50 286 LYS A N 1
ATOM 2252 C CA . LYS A 1 286 ? -23.511 9.048 27.843 1.00 90.50 286 LYS A CA 1
ATOM 2253 C C . LYS A 1 286 ? -22.763 7.911 28.561 1.00 90.50 286 LYS A C 1
ATOM 2255 O O . LYS A 1 286 ? -23.151 6.753 28.418 1.00 90.50 286 LYS A O 1
ATOM 2260 N N . GLY A 1 287 ? -21.708 8.226 29.316 1.00 92.00 287 GLY A N 1
ATOM 2261 C CA . GLY A 1 287 ? -20.913 7.268 30.086 1.00 92.00 287 GLY A CA 1
ATOM 2262 C C . GLY A 1 287 ? -19.741 6.650 29.322 1.00 92.00 287 GLY A C 1
ATOM 2263 O O . GLY A 1 287 ? -19.143 5.688 29.798 1.00 92.00 287 GLY A O 1
ATOM 2264 N N . TYR A 1 288 ? -19.393 7.167 28.142 1.00 91.88 288 TYR A N 1
ATOM 2265 C CA . TYR A 1 288 ? -18.237 6.680 27.392 1.00 91.88 288 TYR A CA 1
ATOM 2266 C C . TYR A 1 288 ? -16.948 7.381 27.834 1.00 91.88 288 TYR A C 1
ATOM 2268 O O . TYR A 1 288 ? -16.914 8.596 28.020 1.00 91.88 288 TYR A O 1
ATOM 2276 N N . ASN A 1 289 ? -15.845 6.632 27.908 1.00 88.56 289 ASN A N 1
ATOM 2277 C CA . ASN A 1 289 ? -14.510 7.206 28.084 1.00 88.56 289 ASN A CA 1
ATOM 2278 C C . ASN A 1 289 ? -14.023 7.812 26.755 1.00 88.56 289 ASN A C 1
ATOM 2280 O O . ASN A 1 289 ? -13.316 7.148 25.994 1.00 88.56 289 ASN A O 1
ATOM 2284 N N . ALA A 1 290 ? -14.490 9.024 26.442 1.00 92.00 290 ALA A N 1
ATOM 2285 C CA . ALA A 1 290 ? -14.159 9.743 25.215 1.00 92.00 290 ALA A CA 1
ATOM 2286 C C . ALA A 1 290 ? -13.041 10.772 25.437 1.00 92.00 290 ALA A C 1
ATOM 2288 O O . ALA A 1 290 ? -13.065 11.518 26.418 1.00 92.00 290 ALA A O 1
ATOM 2289 N N . ILE A 1 291 ? -12.091 10.830 24.503 1.00 91.44 291 ILE A N 1
ATOM 2290 C CA . ILE A 1 291 ? -10.959 11.761 24.490 1.00 91.44 291 ILE A CA 1
ATOM 2291 C C . ILE A 1 291 ? -10.800 12.397 23.105 1.00 91.44 291 ILE A C 1
ATOM 2293 O O . ILE A 1 291 ? -11.090 11.775 22.081 1.00 91.44 291 ILE A O 1
ATOM 2297 N N . VAL A 1 292 ? -10.289 13.627 23.062 1.00 91.81 292 VAL A N 1
ATOM 2298 C CA . VAL A 1 292 ? -9.905 14.293 21.811 1.00 91.81 292 VAL A CA 1
ATOM 2299 C C . VAL A 1 292 ? -8.403 14.131 21.613 1.00 91.81 292 VAL A C 1
ATOM 2301 O O . VAL A 1 292 ? -7.608 14.581 22.433 1.00 91.81 292 VAL A O 1
ATOM 2304 N N . ASN A 1 293 ? -8.008 13.494 20.515 1.00 89.12 293 ASN A N 1
ATOM 2305 C CA . ASN A 1 293 ? -6.620 13.416 20.086 1.00 89.12 293 ASN A CA 1
ATOM 2306 C C . ASN A 1 293 ? -6.318 14.569 19.117 1.00 89.12 293 ASN A C 1
ATOM 2308 O O . ASN A 1 293 ? -6.871 14.621 18.009 1.00 89.12 293 ASN A O 1
ATOM 2312 N N . ALA A 1 294 ? -5.468 15.498 19.556 1.00 82.50 294 ALA A N 1
ATOM 2313 C CA . ALA A 1 294 ? -5.050 16.664 18.788 1.00 82.50 294 ALA A CA 1
ATOM 2314 C C . ALA A 1 294 ? -4.087 16.274 17.645 1.00 82.50 294 ALA A C 1
ATOM 2316 O O . ALA A 1 294 ? -3.371 15.273 17.741 1.00 82.50 294 ALA A O 1
ATOM 2317 N N . PRO A 1 295 ? -4.051 17.036 16.537 1.00 79.69 295 PRO A N 1
ATOM 2318 C CA . PRO A 1 295 ? -3.089 16.789 15.470 1.00 79.69 295 PRO A CA 1
ATOM 2319 C C . PRO A 1 295 ? -1.651 17.006 15.965 1.00 79.69 295 PRO A C 1
ATOM 2321 O O . PRO A 1 295 ? -1.359 17.999 16.630 1.00 79.69 295 PRO A O 1
ATOM 2324 N N . LEU A 1 296 ? -0.742 16.101 15.596 1.00 66.75 296 LEU A N 1
ATOM 2325 C CA . LEU A 1 296 ? 0.690 16.276 15.841 1.00 66.75 296 LEU A CA 1
ATOM 2326 C C . LEU A 1 296 ? 1.215 17.456 15.011 1.00 66.75 296 LEU A C 1
ATOM 2328 O O . LEU A 1 296 ? 0.864 17.606 13.835 1.00 66.75 296 LEU A O 1
ATOM 2332 N N . GLN A 1 297 ? 2.065 18.293 15.611 1.00 54.34 297 GLN A N 1
ATOM 2333 C CA . GLN A 1 297 ? 2.722 19.385 14.891 1.00 54.34 297 GLN A CA 1
ATOM 2334 C C . GLN A 1 297 ? 3.566 18.798 13.745 1.00 54.34 297 GLN A C 1
ATOM 2336 O O . GLN A 1 297 ? 4.453 17.985 13.981 1.00 54.34 297 GLN A O 1
ATOM 2341 N N . GLY A 1 298 ? 3.262 19.181 12.500 1.00 54.19 298 GLY A N 1
ATOM 2342 C CA . GLY A 1 298 ? 3.988 18.742 11.298 1.00 54.19 298 GLY A CA 1
ATOM 2343 C C . GLY A 1 298 ? 3.220 17.797 10.365 1.00 54.19 298 GLY A C 1
ATOM 2344 O O . GLY A 1 298 ? 3.600 17.662 9.203 1.00 54.19 298 GLY A O 1
ATOM 2345 N N . ASP A 1 299 ? 2.109 17.202 10.808 1.00 56.84 299 ASP A N 1
ATOM 2346 C CA . ASP A 1 299 ? 1.236 16.403 9.941 1.00 56.84 299 ASP A CA 1
ATOM 2347 C C . ASP A 1 299 ? 0.293 17.380 9.217 1.00 56.84 299 ASP A C 1
ATOM 2349 O O . ASP A 1 299 ? -0.571 17.992 9.842 1.00 56.84 299 ASP A O 1
ATOM 2353 N N . GLY A 1 300 ? 0.505 17.626 7.919 1.00 58.16 300 GLY A N 1
ATOM 2354 C CA . GLY A 1 300 ? -0.085 18.730 7.130 1.00 58.16 300 GLY A CA 1
ATOM 2355 C C . GLY A 1 300 ? -1.623 18.807 7.044 1.00 58.16 300 GLY A C 1
ATOM 2356 O O . GLY A 1 300 ? -2.153 19.538 6.212 1.00 58.16 300 GLY A O 1
ATOM 2357 N N . THR A 1 301 ? -2.359 18.070 7.882 1.00 61.44 301 THR A N 1
ATOM 2358 C CA . THR A 1 301 ? -3.808 18.181 8.076 1.00 61.44 301 THR A CA 1
ATOM 2359 C C . THR A 1 301 ? -4.137 18.275 9.576 1.00 61.44 301 THR A C 1
ATOM 2361 O O . THR A 1 301 ? -4.040 17.288 10.303 1.00 61.44 301 THR A O 1
ATOM 2364 N N . LYS A 1 302 ? -4.581 19.452 10.045 1.00 80.12 302 LYS A N 1
ATOM 2365 C CA . LYS A 1 302 ? -5.060 19.664 11.426 1.00 80.12 302 LYS A CA 1
ATOM 2366 C C . LYS A 1 302 ? -6.412 18.961 11.631 1.00 80.12 302 LYS A C 1
ATOM 2368 O O . LYS A 1 302 ? -7.458 19.543 11.351 1.00 80.12 302 LYS A O 1
ATOM 2373 N N . LEU A 1 303 ? -6.393 17.695 12.048 1.00 87.06 303 LEU A N 1
ATOM 2374 C CA . LEU A 1 303 ? -7.594 16.918 12.377 1.00 87.06 303 LEU A CA 1
ATOM 2375 C C . LEU A 1 303 ? -7.611 16.538 13.858 1.00 87.06 303 LEU A C 1
ATOM 2377 O O . LEU A 1 303 ? -6.717 15.835 14.329 1.00 87.06 303 LEU A O 1
ATOM 2381 N N . TYR A 1 304 ? -8.673 16.948 14.544 1.00 90.50 304 TYR A N 1
ATOM 2382 C CA . TYR A 1 304 ? -9.003 16.595 15.919 1.00 90.50 304 TYR A CA 1
ATOM 2383 C C . TYR A 1 304 ? -9.868 15.337 15.911 1.00 90.50 304 TYR A C 1
ATOM 2385 O O . TYR A 1 304 ? -10.995 15.358 15.414 1.00 90.50 304 TYR A O 1
ATOM 2393 N N . ARG A 1 305 ? -9.335 14.221 16.409 1.00 92.38 305 ARG A N 1
ATOM 2394 C CA . ARG A 1 305 ? -10.005 12.912 16.363 1.00 92.38 305 ARG A CA 1
ATOM 2395 C C . ARG A 1 305 ? -10.661 12.621 17.703 1.00 92.38 305 ARG A C 1
ATOM 2397 O O . ARG A 1 305 ? -9.982 12.646 18.722 1.00 92.38 305 ARG A O 1
ATOM 2404 N N . VAL A 1 306 ? -11.951 12.311 17.701 1.00 93.94 306 VAL A N 1
ATOM 2405 C CA . VAL A 1 306 ? -12.675 11.890 18.904 1.00 93.94 306 VAL A CA 1
ATOM 2406 C C . VAL A 1 306 ? -12.563 10.378 19.025 1.00 93.94 306 VAL A C 1
ATOM 2408 O O . VAL A 1 306 ? -13.031 9.641 18.154 1.00 93.94 306 VAL A O 1
ATOM 2411 N N . LEU A 1 307 ? -11.900 9.928 20.085 1.00 93.62 307 LEU A N 1
ATOM 2412 C CA . LEU A 1 307 ? -11.612 8.529 20.366 1.00 93.62 307 LEU A CA 1
ATOM 2413 C C . LEU A 1 307 ? -12.386 8.074 21.603 1.00 93.62 307 LEU A C 1
ATOM 2415 O O . LEU A 1 307 ? -12.492 8.830 22.563 1.00 93.62 307 LEU A O 1
ATOM 2419 N N . ILE A 1 308 ? -12.884 6.839 21.604 1.00 93.00 308 ILE A N 1
ATOM 2420 C CA . ILE A 1 308 ? -13.496 6.203 22.774 1.00 93.00 308 ILE A CA 1
ATOM 2421 C C . ILE A 1 308 ? -12.699 4.965 23.174 1.00 93.00 308 ILE A C 1
ATOM 2423 O O . ILE A 1 308 ? -12.389 4.110 22.338 1.00 93.00 308 ILE A O 1
ATOM 2427 N N . GLY A 1 309 ? -12.449 4.851 24.476 1.00 88.81 309 GLY A N 1
ATOM 2428 C CA . GLY A 1 309 ? -11.855 3.677 25.096 1.00 88.81 309 GLY A CA 1
ATOM 2429 C C . GLY A 1 309 ? -10.381 3.468 24.748 1.00 88.81 309 GLY A C 1
ATOM 2430 O O . GLY A 1 309 ? -9.802 4.108 23.869 1.00 88.81 309 GLY A O 1
ATOM 2431 N N . SER A 1 310 ? -9.772 2.540 25.474 1.00 86.38 310 SER A N 1
ATOM 2432 C CA . SER A 1 310 ? -8.399 2.089 25.276 1.00 86.38 310 SER A CA 1
ATOM 2433 C C . SER A 1 310 ? -8.404 0.575 25.418 1.00 86.38 310 SER A C 1
ATOM 2435 O O . SER A 1 310 ? -8.776 0.061 26.468 1.00 86.38 310 SER A O 1
ATOM 2437 N N . PHE A 1 311 ? -7.998 -0.121 24.366 1.00 87.69 311 PHE A N 1
ATOM 2438 C CA . PHE A 1 311 ? -8.023 -1.572 24.250 1.00 87.69 311 PHE A CA 1
ATOM 2439 C C . PHE A 1 311 ? -6.614 -2.066 23.944 1.00 87.69 311 PHE A C 1
ATOM 2441 O O . PHE A 1 311 ? -5.926 -1.509 23.089 1.00 87.69 311 PHE A O 1
ATOM 2448 N N . GLU A 1 312 ? -6.185 -3.115 24.634 1.00 84.38 312 GLU A N 1
ATOM 2449 C CA . GLU A 1 312 ? -4.853 -3.702 24.449 1.00 84.38 312 GLU A CA 1
ATOM 2450 C C . GLU A 1 312 ? -4.779 -4.511 23.151 1.00 84.38 312 GLU A C 1
ATOM 2452 O O . GLU A 1 312 ? -3.775 -4.484 22.444 1.00 84.38 312 GLU A O 1
ATOM 2457 N N . ASN A 1 313 ? -5.885 -5.163 22.775 1.00 86.94 313 ASN A N 1
ATOM 2458 C CA . ASN A 1 313 ? -5.955 -6.007 21.590 1.00 86.94 313 ASN A CA 1
ATOM 2459 C C . ASN A 1 313 ? -6.941 -5.466 20.557 1.00 86.94 313 ASN A C 1
ATOM 2461 O O . ASN A 1 313 ? -8.047 -5.017 20.872 1.00 86.94 313 ASN A O 1
ATOM 2465 N N . ARG A 1 314 ? -6.598 -5.644 19.276 1.00 86.38 314 ARG A N 1
ATOM 2466 C CA . ARG A 1 314 ? -7.499 -5.322 18.160 1.00 86.38 314 ARG A CA 1
ATOM 2467 C C . ARG A 1 314 ? -8.827 -6.076 18.260 1.00 86.38 314 ARG A C 1
ATOM 2469 O O . ARG A 1 314 ? -9.858 -5.526 17.894 1.00 86.38 314 ARG A O 1
ATOM 2476 N N . LYS A 1 315 ? -8.813 -7.326 18.739 1.00 90.06 315 LYS A N 1
ATOM 2477 C CA . LYS A 1 315 ? -10.021 -8.155 18.885 1.00 90.06 315 LYS A CA 1
ATOM 2478 C C . LYS A 1 315 ? -11.035 -7.515 19.841 1.00 90.06 315 LYS A C 1
ATOM 2480 O O . LYS A 1 315 ? -12.225 -7.509 19.532 1.00 90.06 315 LYS A O 1
ATOM 2485 N N . ASP A 1 316 ? -10.564 -6.937 20.940 1.00 89.06 316 ASP A N 1
ATOM 2486 C CA . ASP A 1 316 ? -11.419 -6.295 21.944 1.00 89.06 316 ASP A CA 1
ATOM 2487 C C . ASP A 1 316 ? -11.950 -4.956 21.418 1.00 89.06 316 ASP A C 1
ATOM 2489 O O . ASP A 1 316 ? -13.140 -4.664 21.539 1.00 89.06 316 ASP A O 1
ATOM 2493 N N . ALA A 1 317 ? -11.109 -4.200 20.701 1.00 91.94 317 ALA A N 1
ATOM 2494 C CA . ALA A 1 317 ? -11.527 -2.981 20.009 1.00 91.94 317 ALA A CA 1
ATOM 2495 C C . ALA A 1 317 ? -12.599 -3.245 18.933 1.00 91.94 317 ALA A C 1
ATOM 2497 O O . ALA A 1 317 ? -13.537 -2.462 18.800 1.00 91.94 317 ALA A O 1
ATOM 2498 N N . VAL A 1 318 ? -12.496 -4.347 18.174 1.00 93.25 318 VAL A N 1
ATOM 2499 C CA . VAL A 1 318 ? -13.524 -4.747 17.192 1.00 93.25 318 VAL A CA 1
ATOM 2500 C C . VAL A 1 318 ? -14.849 -5.045 17.890 1.00 93.25 318 VAL A C 1
ATOM 2502 O O . VAL A 1 318 ? -15.879 -4.533 17.462 1.00 93.25 318 VAL A O 1
ATOM 2505 N N . GLN A 1 319 ? -14.833 -5.830 18.972 1.00 92.44 319 GLN A N 1
ATOM 2506 C CA . GLN A 1 319 ? -16.051 -6.165 19.717 1.00 92.44 319 GLN A CA 1
ATOM 2507 C C . GLN A 1 319 ? -16.729 -4.913 20.284 1.00 92.44 319 GLN A C 1
ATOM 2509 O O . GLN A 1 319 ? -17.932 -4.718 20.097 1.00 92.44 319 GLN A O 1
ATOM 2514 N N . ALA A 1 320 ? -15.951 -4.021 20.902 1.00 91.19 320 ALA A N 1
ATOM 2515 C CA . ALA A 1 320 ? -16.455 -2.747 21.397 1.00 91.19 320 ALA A CA 1
ATOM 2516 C C . ALA A 1 320 ? -17.003 -1.862 20.265 1.00 91.19 320 ALA A C 1
ATOM 2518 O O . ALA A 1 320 ? -18.031 -1.209 20.441 1.00 91.19 320 ALA A O 1
ATOM 2519 N N . ALA A 1 321 ? -16.360 -1.859 19.090 1.00 91.88 321 ALA A N 1
ATOM 2520 C CA . ALA A 1 321 ? -16.821 -1.088 17.939 1.00 91.88 321 ALA A CA 1
ATOM 2521 C C . ALA A 1 321 ? -18.173 -1.599 17.439 1.00 91.88 321 ALA A C 1
ATOM 2523 O O . ALA A 1 321 ? -19.068 -0.796 17.188 1.00 91.88 321 ALA A O 1
ATOM 2524 N N . THR A 1 322 ? -18.356 -2.918 17.347 1.00 92.00 322 THR A N 1
ATOM 2525 C CA . THR A 1 322 ? -19.640 -3.522 16.970 1.00 92.00 322 THR A CA 1
ATOM 2526 C C . THR A 1 322 ? -20.734 -3.193 17.986 1.00 92.00 322 THR A C 1
ATOM 2528 O O . THR A 1 322 ? -21.828 -2.791 17.589 1.00 92.00 322 THR A O 1
ATOM 2531 N N . ALA A 1 323 ? -20.439 -3.284 19.287 1.00 91.50 323 ALA A N 1
ATOM 2532 C CA . ALA A 1 323 ? -21.391 -2.932 20.342 1.00 91.50 323 ALA A CA 1
ATOM 2533 C C . ALA A 1 323 ? -21.794 -1.447 20.285 1.00 91.50 323 ALA A C 1
ATOM 2535 O O . ALA A 1 323 ? -22.978 -1.113 20.364 1.00 91.50 323 ALA A O 1
ATOM 2536 N N . PHE A 1 324 ? -20.825 -0.552 20.079 1.00 92.75 324 PHE A N 1
ATOM 2537 C CA . PHE A 1 324 ? -21.081 0.879 19.927 1.00 92.75 324 PHE A CA 1
ATOM 2538 C C . PHE A 1 324 ? -21.902 1.185 18.667 1.00 92.75 324 PHE A C 1
ATOM 2540 O O . PHE A 1 324 ? -22.871 1.938 18.734 1.00 92.75 324 PHE A O 1
ATOM 2547 N N . GLN A 1 325 ? -21.556 0.581 17.525 1.00 92.50 325 GLN A N 1
ATOM 2548 C CA . GLN A 1 325 ? -22.285 0.747 16.262 1.00 92.50 325 GLN A CA 1
ATOM 2549 C C . GLN A 1 325 ? -23.746 0.305 16.392 1.00 92.50 325 GLN A C 1
ATOM 2551 O O . GLN A 1 325 ? -24.636 0.999 15.903 1.00 92.50 325 GLN A O 1
ATOM 2556 N N . ALA A 1 326 ? -24.004 -0.808 17.083 1.00 90.81 326 ALA A N 1
ATOM 2557 C CA . ALA A 1 326 ? -25.359 -1.294 17.329 1.00 90.81 326 ALA A CA 1
ATOM 2558 C C . ALA A 1 326 ? -26.170 -0.337 18.221 1.00 90.81 326 ALA A C 1
ATOM 2560 O O . ALA A 1 326 ? -27.346 -0.094 17.950 1.00 90.81 326 ALA A O 1
ATOM 2561 N N . LYS A 1 327 ? -25.538 0.232 19.256 1.00 92.06 327 LYS A N 1
ATOM 2562 C CA . LYS A 1 327 ? -26.195 1.116 20.228 1.00 92.06 327 LYS A CA 1
ATOM 2563 C C . LYS A 1 327 ? -26.423 2.536 19.700 1.00 92.06 327 LYS A C 1
ATOM 2565 O O . LYS A 1 327 ? -27.521 3.065 19.831 1.00 92.06 327 LYS A O 1
ATOM 2570 N N . GLU A 1 328 ? -25.410 3.152 19.095 1.00 91.31 328 GLU A N 1
ATOM 2571 C CA . GLU A 1 328 ? -25.446 4.562 18.670 1.00 91.31 328 GLU A CA 1
ATOM 2572 C C . GLU A 1 328 ? -25.770 4.735 17.176 1.00 91.31 328 GLU A C 1
ATOM 2574 O O . GLU A 1 328 ? -25.939 5.865 16.720 1.00 91.31 328 GLU A O 1
ATOM 2579 N N . LYS A 1 329 ? -25.851 3.643 16.395 1.00 90.88 329 LYS A N 1
ATOM 2580 C CA . LYS A 1 329 ? -26.098 3.649 14.935 1.00 90.88 329 LYS A CA 1
ATOM 2581 C C . LYS A 1 329 ? -25.132 4.553 14.155 1.00 90.88 329 LYS A C 1
ATOM 2583 O O . LYS A 1 329 ? -25.495 5.157 13.147 1.00 90.88 329 LYS A O 1
ATOM 2588 N N . ARG A 1 330 ? -23.884 4.648 14.619 1.00 88.44 330 ARG A N 1
ATOM 2589 C CA . ARG A 1 330 ? -22.814 5.465 14.022 1.00 88.44 330 ARG A CA 1
ATOM 2590 C C . ARG A 1 330 ? -21.658 4.591 13.585 1.00 88.44 330 ARG A C 1
ATOM 2592 O O . ARG A 1 330 ? -21.339 3.632 14.273 1.00 88.44 330 ARG A O 1
ATOM 2599 N N . GLN A 1 331 ? -21.015 4.943 12.474 1.00 85.31 331 GLN A N 1
ATOM 2600 C CA . GLN A 1 331 ? -19.803 4.261 12.024 1.00 85.31 331 GLN A CA 1
ATOM 2601 C C . GLN A 1 331 ? -18.635 4.544 12.969 1.00 85.31 331 GLN A C 1
ATOM 2603 O O . GLN A 1 331 ? -18.530 5.627 13.539 1.00 85.31 331 GLN A O 1
ATOM 2608 N N . VAL A 1 332 ? -17.753 3.558 13.114 1.00 92.75 332 VAL A N 1
ATOM 2609 C CA . VAL A 1 332 ? -16.572 3.640 13.976 1.00 92.75 332 VAL A CA 1
ATOM 2610 C C . VAL A 1 332 ? -15.378 3.061 13.237 1.00 92.75 332 VAL A C 1
ATOM 2612 O O . VAL A 1 332 ? -15.492 2.017 12.592 1.00 92.75 332 VAL A O 1
ATOM 2615 N N . ILE A 1 333 ? -14.231 3.722 13.358 1.00 91.31 333 ILE A N 1
ATOM 2616 C CA . ILE A 1 333 ? -12.949 3.269 12.817 1.00 91.31 333 ILE A CA 1
ATOM 2617 C C . ILE A 1 333 ? -12.056 2.847 13.982 1.00 91.31 333 ILE A C 1
ATOM 2619 O O . ILE A 1 333 ? -11.970 3.544 14.985 1.00 91.31 333 ILE A O 1
ATOM 2623 N N . ILE A 1 334 ? -11.353 1.724 13.858 1.00 92.06 334 ILE A N 1
ATOM 2624 C CA . ILE A 1 334 ? -10.363 1.319 14.864 1.00 92.06 334 ILE A CA 1
ATOM 2625 C C . ILE A 1 334 ? -9.077 2.111 14.625 1.00 92.06 334 ILE A C 1
ATOM 2627 O O . ILE A 1 334 ? -8.478 2.027 13.553 1.00 92.06 334 ILE A O 1
ATOM 2631 N N . PHE A 1 335 ? -8.661 2.873 15.629 1.00 88.38 335 PHE A N 1
ATOM 2632 C CA . PHE A 1 335 ? -7.461 3.697 15.631 1.00 88.38 335 PHE A CA 1
ATOM 2633 C C . PHE A 1 335 ? -6.390 3.045 16.501 1.00 88.38 335 PHE A C 1
ATOM 2635 O O . PHE A 1 335 ? -6.641 2.745 17.662 1.00 88.38 335 PHE A O 1
ATOM 2642 N N . SER A 1 336 ? -5.197 2.827 15.954 1.00 86.00 336 SER A N 1
ATOM 2643 C CA . SER A 1 336 ? -4.039 2.342 16.708 1.00 86.00 336 SER A CA 1
ATOM 2644 C C . SER A 1 336 ? -3.122 3.514 17.055 1.00 86.00 336 SER A C 1
ATOM 2646 O O . SER A 1 336 ? -2.586 4.155 16.146 1.00 86.00 336 SER A O 1
ATOM 2648 N N . SER A 1 337 ? -2.916 3.790 18.342 1.00 75.50 337 SER A N 1
ATOM 2649 C CA . SER A 1 337 ? -1.918 4.744 18.819 1.00 75.50 337 SER A CA 1
ATOM 2650 C C . SER A 1 337 ? -0.642 4.005 19.227 1.00 75.50 337 SER A C 1
ATOM 2652 O O . SER A 1 337 ? -0.635 3.147 20.109 1.00 75.50 337 SER A O 1
ATOM 2654 N N . ASN A 1 338 ? 0.472 4.363 18.591 1.00 63.06 338 ASN A N 1
ATOM 2655 C CA . ASN A 1 338 ? 1.796 4.050 19.116 1.00 63.06 338 ASN A CA 1
ATOM 2656 C C . ASN A 1 338 ? 2.190 5.213 20.026 1.00 63.06 338 ASN A C 1
ATOM 2658 O O . ASN A 1 338 ? 2.745 6.205 19.557 1.00 63.06 338 ASN A O 1
ATOM 2662 N N . PHE A 1 339 ? 1.844 5.131 21.311 1.00 48.41 339 PHE A N 1
ATOM 2663 C CA . PHE A 1 339 ? 2.381 6.056 22.305 1.00 48.41 339 PHE A CA 1
ATOM 2664 C C . PHE A 1 339 ? 3.865 5.725 22.500 1.00 48.41 339 PHE A C 1
ATOM 2666 O O . PHE A 1 339 ? 4.211 4.885 23.322 1.00 48.41 339 PHE A O 1
ATOM 2673 N N . ARG A 1 340 ? 4.752 6.366 21.731 1.00 37.97 340 ARG A N 1
ATOM 2674 C CA . ARG A 1 340 ? 6.106 6.613 22.236 1.00 37.97 340 ARG A CA 1
ATOM 2675 C C . ARG A 1 340 ? 5.981 7.821 23.154 1.00 37.97 340 ARG A C 1
ATOM 2677 O O . ARG A 1 340 ? 5.649 8.901 22.667 1.00 37.97 340 ARG A O 1
ATOM 2684 N N . ARG A 1 341 ? 6.098 7.597 24.462 1.00 30.88 341 ARG A N 1
ATOM 2685 C CA . ARG A 1 341 ? 6.333 8.694 25.403 1.00 30.88 341 ARG A CA 1
ATOM 2686 C C . ARG A 1 341 ? 7.765 9.174 25.274 1.00 30.88 341 ARG A C 1
ATOM 2688 O O . ARG A 1 341 ? 8.628 8.312 24.997 1.00 30.88 341 ARG A O 1
#

Secondary structure (DSSP, 8-state):
--EEEEEEEETTTEEEEEEE-TTS-EEEEEE-SS-EEEEE---TT--EEEEEE--HHHHHHHHHHHHHH--S--S-TT---HHHHHHHHHHHT-SSHHHHHHHHHHHHHHHHHGGGS-HHHHHHHHHHHHHHHHH--------------PPPTTTHHHHHHHHHHHHHHHHHHHHHHHHHHHHHHHHHHHHHHS------PPPPPPPPPP-------------------------------------------------S-EEEEEEEEESSHHHHHHHHHHHHHTT--EEEEPPPTTSSS--EEEEEEEESSHHHHHHHHHHHHHHH----EEEEE----

Mean predicted aligned error: 21.96 Å

Sequence (341 aa):
MSKLIKFLDDTRKGHRATIRMDNGDPCWILVSRTSISIKKSKVRLFKSKLYEEKDIYKTAKAAETLRLLYLDDLTPAEMQSPVLKSFTNAVLHCRSFAEIVTLLHGVYHHLHRATGEASSDVLQSLSYFHGTMQALPLSKTSEESLEPAAPSISAKIRIERKKKLSLALIILIFGITIAAGGYILLDRFALLTTQKHEGSPVPRTPQFPITKFDQRQDREPGVKPVEEDSRVNKDTAAESKSQQVPIPSAALPERKAIEGTQYSLQIEAFKNEKNAEALSKELQRKGYNAIVNAPLQGDGTKLYRVLIGSFENRKDAVQAATAFQAKEKRQVIIFSSNFRR

Radius of gyration: 33.59 Å; Cα contacts (8 Å, |Δi|>4): 354; chains: 1; bounding box: 62×104×82 Å

Foldseek 3Di:
DKAWPDWDADPVVATKTWIQALVRWIWIWGDDPQKIWIFTDPPPDDTPTLDMDRHPVLLVQLLVLLCLLQVPQPDDPPRDPSSNRSLVSSVSPDRDSVSSSCLSVLSSVLVVVCPPPDPVVSSVVSNVVVVVVVPPPPPPPDDDDDDDDDDDPPPPVVPVVVVVVVVVVVVVVVVVVVVVVVVVVVVVVVVVVPPDDDDDDDDDDDDDDDDDDDDDDDDDDDDDDDDDDDDDDDDDDDDDDDDDDDDDDPDDDDDDDDQAWKKWKFQDKDLDPVVLVVVQVVVVVVVWQWDWDFDDPPPPRGITTITTDIHRDPVVNVVVQVVCCVVVVGHIDMDIDNPPD

pLDDT: mean 75.04, std 21.96, range [30.88, 98.31]

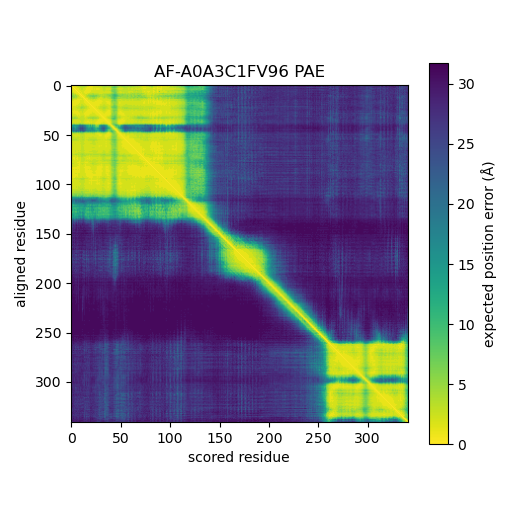Nearest PDB structures (foldseek):
  6ztg-assembly1_A  TM=6.321E-01  e=2.146E-03  Escherichia coli
  2zho-assembly2_C  TM=4.298E-01  e=3.373E-01  Thermus thermophilus
  7obj-assembly1_C  TM=3.911E-01  e=3.014E-01  Synechocystis sp. PCC 6803
  2cz4-assembly1_B  TM=3.073E-01  e=1.096E-01  Thermus thermophilus HB8
  7r30-assembly1_B  TM=3.854E-01  e=3.189E-01  Synechocystis sp. PCC 6803